Protein AF-A0A0G4H4Q3-F1 (afdb_monomer_lite)

Sequence (306 aa):
MACPLRRYPYRDRTPSDRLLDIVQLRSDLLDKRESDLKSRYELIDENTSLRRYNKILEDEVDELEAENSRLANRFRTALALEDQATSSARKLNDEVDTLRKTVTDLSDSNTGLRHENRRLRYAVDCVGKPLCWSGIGPVGGGVYVETIQWRVTGMTRKLRSIPMYSAITSPILSSARLGLFKVEFDFYPNGAAGAPPRACTVVFRCDKGVTLKFQLFVGSKRTIPIEYTFTGYGGYRHDFKKVRDEVELDDTLLVGVDILECCTWASPICPPAACALPPTTCALAPPYCTYRPRSCALGRKYLTDL

pLDDT: mean 80.57, std 22.28, range [29.31, 98.44]

Organism: Vitrella brassicaformis (strain CCMP3155) (NCBI:txid1169540)

Radius of gyration: 56.24 Å; chains: 1; bounding box: 122×48×166 Å

Foldseek 3Di:
DDDDDPPDDPDPDDPVNVVVVVVVVVVVVVVVVVVVVVVVVVVVVVVVVVVVVVVVVVVVVVVVVVVVVVVVVVVVVVVVVVVVVVVVVVVVVVVVVVVVVVVVVVVVVVVVVVVVVVVVVVVVVVVPDDDDDDDDDDDDDQPFPDKDKDKDAQQVVCLVPPDAQDWDKGDFDADVPLPWRGKMKTKGCQYHPPAPGQKIKIFIATDAQKWFFKWWDKQPDIDDTDIDHHHPPGGDMDIGHDSVVRQDPNRMMMTIMRTNDMDHPPDPPDDPPPPPDDPDDPPDDDDPDPDDLPPDPPNPPPDPDD

Structure (mmCIF, N/CA/C/O backbone):
data_AF-A0A0G4H4Q3-F1
#
_entry.id   AF-A0A0G4H4Q3-F1
#
loop_
_atom_site.group_PDB
_atom_site.id
_atom_site.type_symbol
_atom_site.label_atom_id
_atom_site.label_alt_id
_atom_site.label_comp_id
_atom_site.label_asym_id
_atom_site.label_entity_id
_atom_site.label_seq_id
_atom_site.pdbx_PDB_ins_code
_atom_site.Cartn_x
_atom_site.Cartn_y
_atom_site.Cartn_z
_atom_site.occupancy
_atom_site.B_iso_or_equiv
_atom_site.auth_seq_id
_atom_site.auth_comp_id
_atom_site.auth_asym_id
_atom_site.auth_atom_id
_atom_site.pdbx_PDB_model_num
ATOM 1 N N . MET A 1 1 ? -27.460 34.181 100.448 1.00 45.12 1 MET A N 1
ATOM 2 C CA . MET A 1 1 ? -28.866 34.445 100.080 1.00 45.12 1 MET A CA 1
ATOM 3 C C . MET A 1 1 ? -29.603 33.120 100.078 1.00 45.12 1 MET A C 1
ATOM 5 O O . MET A 1 1 ? -29.243 32.239 99.313 1.00 45.12 1 MET A O 1
ATOM 9 N N . ALA A 1 2 ? -30.530 32.950 101.018 1.00 52.25 2 ALA A N 1
ATOM 10 C CA . ALA A 1 2 ? -31.321 31.739 101.188 1.00 52.25 2 ALA A CA 1
ATOM 11 C C . ALA A 1 2 ? -32.578 31.794 100.302 1.00 52.25 2 ALA A C 1
ATOM 13 O O . ALA A 1 2 ? -33.240 32.828 100.240 1.00 52.25 2 ALA A O 1
ATOM 14 N N . CYS A 1 3 ? -32.910 30.678 99.653 1.00 44.75 3 CYS A N 1
ATOM 15 C CA . CYS A 1 3 ? -34.219 30.404 99.057 1.00 44.75 3 CYS A CA 1
ATOM 16 C C . CYS A 1 3 ? -34.555 28.912 99.230 1.00 44.75 3 CYS A C 1
ATOM 18 O O . CYS A 1 3 ? -33.647 28.096 99.386 1.00 44.75 3 CYS A O 1
ATOM 20 N N . PRO A 1 4 ? -35.846 28.563 99.344 1.00 53.69 4 PRO A N 1
ATOM 21 C CA . PRO A 1 4 ? -36.315 27.811 100.500 1.00 53.69 4 PRO A CA 1
ATOM 22 C C . PRO A 1 4 ? -36.527 26.325 100.205 1.00 53.69 4 PRO A C 1
ATOM 24 O O . PRO A 1 4 ? -37.141 25.942 99.211 1.00 53.69 4 PRO A O 1
ATOM 27 N N . LEU A 1 5 ? -36.106 25.481 101.147 1.00 48.81 5 LEU A N 1
ATOM 28 C CA . LEU A 1 5 ? -36.544 24.092 101.224 1.00 48.81 5 LEU A CA 1
ATOM 29 C C . LEU A 1 5 ? -38.041 24.072 101.566 1.00 48.81 5 LEU A C 1
ATOM 31 O O . LEU A 1 5 ? -38.428 24.245 102.724 1.00 48.81 5 LEU A O 1
ATOM 35 N N . ARG A 1 6 ? -38.894 23.861 100.556 1.00 48.06 6 ARG A N 1
ATOM 36 C CA . ARG A 1 6 ? -40.300 23.484 100.755 1.00 48.06 6 ARG A CA 1
ATOM 37 C C . ARG A 1 6 ? -40.328 22.159 101.524 1.00 48.06 6 ARG A C 1
ATOM 39 O O . ARG A 1 6 ? -40.132 21.092 100.949 1.00 48.06 6 ARG A O 1
ATOM 46 N N . ARG A 1 7 ? -40.568 22.228 102.836 1.00 51.44 7 ARG A N 1
ATOM 47 C CA . ARG A 1 7 ? -40.968 21.071 103.643 1.00 51.44 7 ARG A CA 1
ATOM 48 C C . ARG A 1 7 ? -42.360 20.646 103.182 1.00 51.44 7 ARG A C 1
ATOM 50 O O . ARG A 1 7 ? -43.339 21.327 103.474 1.00 51.44 7 ARG A O 1
ATOM 57 N N . TYR A 1 8 ? -42.440 19.542 102.445 1.00 43.50 8 TYR A N 1
ATOM 58 C CA . TYR A 1 8 ? -43.708 18.849 102.243 1.00 43.50 8 TYR A CA 1
ATOM 59 C C . TYR A 1 8 ? -44.153 18.235 103.581 1.00 43.50 8 TYR A C 1
ATOM 61 O O . TYR A 1 8 ? -43.322 17.646 104.276 1.00 43.50 8 TYR A O 1
ATOM 69 N N . PRO A 1 9 ? -45.431 18.375 103.974 1.00 49.38 9 PRO A N 1
ATOM 70 C CA . PRO A 1 9 ? -45.935 17.758 105.189 1.00 49.38 9 PRO A CA 1
ATOM 71 C C . PRO A 1 9 ? -45.959 16.242 104.989 1.00 49.38 9 PRO A C 1
ATOM 73 O O . PRO A 1 9 ? -46.564 15.737 104.042 1.00 49.38 9 PRO A O 1
ATOM 76 N N . TYR A 1 10 ? -45.297 15.513 105.885 1.00 49.03 10 TYR A N 1
ATOM 77 C CA . TYR A 1 10 ? -45.394 14.061 105.965 1.00 49.03 10 TYR A CA 1
ATOM 78 C C . TYR A 1 10 ? -46.789 13.725 106.516 1.00 49.03 10 TYR A C 1
ATOM 80 O O . TYR A 1 10 ? -46.988 13.605 107.720 1.00 49.03 10 TYR A O 1
ATOM 88 N N . ARG A 1 11 ? -47.797 13.697 105.634 1.00 56.56 11 ARG A N 1
ATOM 89 C CA . ARG A 1 11 ? -49.101 13.092 105.934 1.00 56.56 11 ARG A CA 1
ATOM 90 C C . ARG A 1 11 ? -48.854 11.602 106.140 1.00 56.56 11 ARG A C 1
ATOM 92 O O . ARG A 1 11 ? -48.289 10.966 105.247 1.00 56.56 11 ARG A O 1
ATOM 99 N N . ASP A 1 12 ? -49.288 11.060 107.274 1.00 56.28 12 ASP A N 1
ATOM 100 C CA . ASP A 1 12 ? -49.343 9.616 107.495 1.00 56.28 12 ASP A CA 1
ATOM 101 C C . ASP A 1 12 ? -50.248 8.995 106.432 1.00 56.28 12 ASP A C 1
ATOM 103 O O . ASP A 1 12 ? -51.475 9.028 106.509 1.00 56.28 12 ASP A O 1
ATOM 107 N N . ARG A 1 13 ? -49.610 8.503 105.368 1.00 60.34 13 ARG A N 1
ATOM 108 C CA . ARG A 1 13 ? -50.281 7.777 104.297 1.00 60.34 13 ARG A CA 1
ATOM 109 C C . ARG A 1 13 ? -50.875 6.518 104.886 1.00 60.34 13 ARG A C 1
ATOM 111 O O . ARG A 1 13 ? -50.163 5.743 105.533 1.00 60.34 13 ARG A O 1
ATOM 118 N N . THR A 1 14 ? -52.153 6.301 104.608 1.00 76.12 14 THR A N 1
ATOM 119 C CA . THR A 1 14 ? -52.802 5.054 104.984 1.00 76.12 14 THR A CA 1
ATOM 120 C C . THR A 1 14 ? -52.130 3.896 104.233 1.00 76.12 14 THR A C 1
ATOM 122 O O . THR A 1 14 ? -51.572 4.097 103.147 1.00 76.12 14 THR A O 1
ATOM 125 N N . PRO A 1 15 ? -52.156 2.664 104.767 1.00 76.56 15 PRO A N 1
ATOM 126 C CA . PRO A 1 15 ? -51.656 1.490 104.049 1.00 76.56 15 PRO A CA 1
ATOM 127 C C . PRO A 1 15 ? -52.245 1.354 102.633 1.00 76.56 15 PRO A C 1
ATOM 129 O O . PRO A 1 15 ? -51.559 0.888 101.727 1.00 76.56 15 PRO A O 1
ATOM 132 N N . SER A 1 16 ? -53.479 1.831 102.431 1.00 80.12 16 SER A N 1
ATOM 133 C CA . SER A 1 16 ? -54.171 1.840 101.140 1.00 80.12 16 SER A CA 1
ATOM 134 C C . SER A 1 16 ? -53.532 2.785 100.115 1.00 80.12 16 SER A C 1
ATOM 136 O O . SER A 1 16 ? -53.371 2.401 98.960 1.00 80.12 16 SER A O 1
ATOM 138 N N . ASP A 1 17 ? -53.103 3.985 100.521 1.00 79.56 17 ASP A N 1
ATOM 139 C CA . ASP A 1 17 ? -52.454 4.948 99.612 1.00 79.56 17 ASP A CA 1
ATOM 140 C C . ASP A 1 17 ? -51.087 4.438 99.136 1.00 79.56 17 ASP A C 1
ATOM 142 O O . ASP A 1 17 ? -50.708 4.607 97.980 1.00 79.56 17 ASP A O 1
ATOM 146 N N . ARG A 1 18 ? -50.347 3.752 100.019 1.00 82.31 18 ARG A N 1
ATOM 147 C CA . ARG A 1 18 ? -49.067 3.120 99.657 1.00 82.31 18 ARG A CA 1
ATOM 148 C C . ARG A 1 18 ? -49.261 1.967 98.673 1.00 82.31 18 ARG A C 1
ATOM 150 O O . ARG A 1 18 ? -48.424 1.779 97.798 1.00 82.31 18 ARG A O 1
ATOM 157 N N . LEU A 1 19 ? -50.348 1.206 98.808 1.00 86.06 19 LEU A N 1
ATOM 158 C CA . LEU A 1 19 ? -50.693 0.144 97.863 1.00 86.06 19 LEU A CA 1
ATOM 159 C C . LEU A 1 19 ? -51.048 0.709 96.483 1.00 86.06 19 LEU A C 1
ATOM 161 O O . LEU A 1 19 ? -50.600 0.150 95.485 1.00 86.06 19 LEU A O 1
ATOM 165 N N . LEU A 1 20 ? -51.785 1.823 96.419 1.00 86.88 20 LEU A N 1
ATOM 166 C CA . LEU A 1 20 ? -52.117 2.481 95.152 1.00 86.88 20 LEU A CA 1
ATOM 167 C C . LEU A 1 20 ? -50.864 2.967 94.412 1.00 86.88 20 LEU A C 1
ATOM 169 O O . LEU A 1 20 ? -50.713 2.682 93.228 1.00 86.88 20 LEU A O 1
ATOM 173 N N . ASP A 1 21 ? -49.929 3.608 95.118 1.00 89.06 21 ASP A N 1
ATOM 174 C CA . ASP A 1 21 ? -48.656 4.050 94.532 1.00 89.06 21 ASP A CA 1
ATOM 175 C C . ASP A 1 21 ? -47.820 2.875 94.006 1.00 89.06 21 ASP A C 1
ATOM 177 O O . ASP A 1 21 ? -47.207 2.973 92.944 1.00 89.06 21 ASP A O 1
ATOM 181 N N . ILE A 1 22 ? -47.803 1.745 94.723 1.00 90.81 22 ILE A N 1
ATOM 182 C CA . ILE A 1 22 ? -47.106 0.528 94.281 1.00 90.81 22 ILE A CA 1
ATOM 183 C C . ILE A 1 22 ? -47.754 -0.041 93.011 1.00 90.81 22 ILE A C 1
ATOM 185 O O . ILE A 1 22 ? -47.042 -0.476 92.105 1.00 90.81 22 ILE A O 1
ATOM 189 N N . VAL A 1 23 ? -49.088 -0.040 92.926 1.00 92.44 23 VAL A N 1
ATOM 190 C CA . VAL A 1 23 ? -49.815 -0.489 91.729 1.00 92.44 23 VAL A CA 1
ATOM 191 C C . VAL A 1 23 ? -49.542 0.443 90.547 1.00 92.44 23 VAL A C 1
ATOM 193 O O . VAL A 1 23 ? -49.252 -0.050 89.459 1.00 92.44 23 VAL A O 1
ATOM 196 N N . GLN A 1 24 ? -49.551 1.760 90.768 1.00 92.81 24 GLN A N 1
ATOM 197 C CA . GLN A 1 24 ? -49.264 2.758 89.738 1.00 92.81 24 GLN A CA 1
ATOM 198 C C . GLN A 1 24 ? -47.828 2.622 89.211 1.00 92.81 24 GLN A C 1
ATOM 200 O O . GLN A 1 24 ? -47.627 2.462 88.013 1.00 92.81 24 GLN A O 1
ATOM 205 N N . LEU A 1 25 ? -46.836 2.556 90.108 1.00 94.38 25 LEU A N 1
ATOM 206 C CA . LEU A 1 25 ? -45.432 2.316 89.751 1.00 94.38 25 LEU A CA 1
ATOM 207 C C . LEU A 1 25 ? -45.254 1.015 88.966 1.00 94.38 25 LEU A C 1
ATOM 209 O O . LEU A 1 25 ? -44.461 0.957 88.029 1.00 94.38 25 LEU A O 1
ATOM 213 N N . ARG A 1 26 ? -45.977 -0.046 89.343 1.00 95.56 26 ARG A N 1
ATOM 214 C CA . ARG A 1 26 ? -45.940 -1.313 88.612 1.00 95.56 26 ARG A CA 1
ATOM 215 C C . ARG A 1 26 ? -46.533 -1.170 87.210 1.00 95.56 26 ARG A C 1
ATOM 217 O O . ARG A 1 26 ? -45.967 -1.758 86.296 1.00 95.56 26 ARG A O 1
ATOM 224 N N . SER A 1 27 ? -47.622 -0.418 87.044 1.00 95.44 27 SER A N 1
ATOM 225 C CA . SER A 1 27 ? -48.206 -0.120 85.728 1.00 95.44 27 SER A CA 1
ATOM 226 C C . SER A 1 27 ? -47.214 0.641 84.852 1.00 95.44 27 SER A C 1
ATOM 228 O O . SER A 1 27 ? -46.871 0.165 83.778 1.00 95.44 27 SER A O 1
ATOM 230 N N . ASP A 1 28 ? -46.646 1.736 85.362 1.00 95.12 28 ASP A N 1
ATOM 231 C CA . ASP A 1 28 ? -45.691 2.567 84.619 1.00 95.12 28 ASP A CA 1
ATOM 232 C C . ASP A 1 28 ? -44.437 1.770 84.206 1.00 95.12 28 ASP A C 1
ATOM 234 O O . ASP A 1 28 ? -43.892 1.939 83.113 1.00 95.12 28 ASP A O 1
ATOM 238 N N . LEU A 1 29 ? -43.968 0.861 85.072 1.00 96.00 29 LEU A N 1
ATOM 239 C CA . LEU A 1 29 ? -42.860 -0.046 84.760 1.00 96.00 29 LEU A CA 1
ATOM 240 C C . LEU A 1 29 ? -43.221 -1.078 83.685 1.00 96.00 29 LEU A C 1
ATOM 242 O O . LEU A 1 29 ? -42.347 -1.459 82.902 1.00 96.00 29 LEU A O 1
ATOM 246 N N . LEU A 1 30 ? -44.468 -1.555 83.654 1.00 95.44 30 LEU A N 1
ATOM 247 C CA . LEU A 1 30 ? -44.945 -2.469 82.617 1.00 95.44 30 LEU A CA 1
ATOM 248 C C . LEU A 1 30 ? -45.072 -1.749 81.273 1.00 95.44 30 LEU A C 1
ATOM 250 O O . LEU A 1 30 ? -44.531 -2.257 80.294 1.00 95.44 30 LEU A O 1
ATOM 254 N N . ASP A 1 31 ? -45.654 -0.551 81.247 1.00 95.50 31 ASP A N 1
ATOM 255 C CA . ASP A 1 31 ? -45.804 0.258 80.030 1.00 95.50 31 ASP A CA 1
ATOM 256 C C . ASP A 1 31 ? -44.439 0.626 79.437 1.00 95.50 31 ASP A C 1
ATOM 258 O O . ASP A 1 31 ? -44.192 0.476 78.237 1.00 95.50 31 ASP A O 1
ATOM 262 N N . LYS A 1 32 ? -43.490 1.034 80.291 1.00 96.12 32 LYS A N 1
ATOM 263 C CA . LYS A 1 32 ? -42.116 1.300 79.857 1.00 96.12 32 LYS A CA 1
ATOM 264 C C . LYS A 1 32 ? -41.457 0.049 79.280 1.00 96.12 32 LYS A C 1
ATOM 266 O O . LYS A 1 32 ? -40.814 0.120 78.237 1.00 96.12 32 LYS A O 1
ATOM 271 N N . ARG A 1 33 ? -41.634 -1.106 79.928 1.00 96.75 33 ARG A N 1
ATOM 272 C CA . ARG A 1 33 ? -41.091 -2.377 79.437 1.00 96.75 33 ARG A CA 1
ATOM 273 C C . ARG A 1 33 ? -41.716 -2.787 78.105 1.00 96.75 33 ARG A C 1
ATOM 275 O O . ARG A 1 33 ? -41.006 -3.328 77.264 1.00 96.75 33 ARG A O 1
ATOM 282 N N . GLU A 1 34 ? -43.008 -2.550 77.910 1.00 97.19 34 GLU A N 1
ATOM 283 C CA . GLU A 1 34 ? -43.694 -2.813 76.644 1.00 97.19 34 GLU A CA 1
ATOM 284 C C . GLU A 1 34 ? -43.160 -1.911 75.525 1.00 97.19 34 GLU A C 1
ATOM 286 O O . GLU A 1 34 ? -42.806 -2.409 74.455 1.00 97.19 34 GLU A O 1
ATOM 291 N N . SER A 1 35 ? -42.993 -0.614 75.794 1.00 96.69 35 SER A N 1
ATOM 292 C CA . SER A 1 35 ? -42.369 0.329 74.858 1.00 96.69 35 SER A CA 1
ATOM 293 C C . SER A 1 35 ? -40.936 -0.082 74.498 1.00 96.69 35 SER A C 1
ATOM 295 O O . SER A 1 35 ? -40.573 -0.110 73.320 1.00 96.69 35 SER A O 1
ATOM 297 N N . ASP A 1 36 ? -40.124 -0.449 75.494 1.00 96.75 36 ASP A N 1
ATOM 298 C CA . ASP A 1 36 ? -38.749 -0.913 75.286 1.00 96.75 36 ASP A CA 1
ATOM 299 C C . ASP A 1 36 ? -38.714 -2.212 74.460 1.00 96.75 36 ASP A C 1
ATOM 301 O O . ASP A 1 36 ? -37.852 -2.385 73.597 1.00 96.75 36 ASP A O 1
ATOM 305 N N . LEU A 1 37 ? -39.656 -3.134 74.695 1.00 96.88 37 LEU A N 1
ATOM 306 C CA . LEU A 1 37 ? -39.791 -4.361 73.907 1.00 96.88 37 LEU A CA 1
ATOM 307 C C . LEU A 1 37 ? -40.172 -4.059 72.458 1.00 96.88 37 LEU A C 1
ATOM 309 O O . LEU A 1 37 ? -39.574 -4.638 71.554 1.00 96.88 37 LEU A O 1
ATOM 313 N N . LYS A 1 38 ? -41.114 -3.141 72.227 1.00 97.06 38 LYS A N 1
ATOM 314 C CA . LYS A 1 38 ? -41.525 -2.741 70.878 1.00 97.06 38 LYS A CA 1
ATOM 315 C C . LYS A 1 38 ? -40.360 -2.138 70.089 1.00 97.06 38 LYS A C 1
ATOM 317 O O . LYS A 1 38 ? -40.078 -2.600 68.988 1.00 97.06 38 LYS A O 1
ATOM 322 N N . SER A 1 39 ? -39.622 -1.207 70.695 1.00 97.31 39 SER A N 1
ATOM 323 C CA . SER A 1 39 ? -38.425 -0.617 70.081 1.00 97.31 39 SER A CA 1
ATOM 324 C C . SER A 1 39 ? -37.352 -1.672 69.774 1.00 97.31 39 SER A C 1
ATOM 326 O O . SER A 1 39 ? -36.729 -1.644 68.714 1.00 97.31 39 SER A O 1
ATOM 328 N N . ARG A 1 40 ? -37.166 -2.669 70.653 1.00 97.06 40 ARG A N 1
ATOM 329 C CA . ARG A 1 40 ? -36.255 -3.793 70.381 1.00 97.06 40 ARG A CA 1
ATOM 330 C C . ARG A 1 40 ? -36.705 -4.654 69.204 1.00 97.06 40 ARG A C 1
ATOM 332 O O . ARG A 1 40 ? -35.848 -5.086 68.440 1.00 97.06 40 ARG A O 1
ATOM 339 N N . TYR A 1 41 ? -38.001 -4.923 69.055 1.00 96.81 41 TYR A N 1
ATOM 340 C CA . TYR A 1 41 ? -38.509 -5.684 67.911 1.00 96.81 41 TYR A CA 1
ATOM 341 C C . TYR A 1 41 ? -38.309 -4.937 66.589 1.00 96.81 41 TYR A C 1
ATOM 343 O O . TYR A 1 41 ? -37.875 -5.555 65.622 1.00 96.81 41 TYR A O 1
ATOM 351 N N . GLU A 1 42 ? -38.546 -3.623 66.565 1.00 97.38 42 GLU A N 1
ATOM 352 C CA . GLU A 1 42 ? -38.286 -2.775 65.392 1.00 97.38 42 GLU A CA 1
ATOM 353 C C . GLU A 1 42 ? -36.802 -2.813 64.993 1.00 97.38 42 GLU A C 1
ATOM 355 O O . GLU A 1 42 ? -36.477 -3.062 63.833 1.00 97.38 42 GLU A O 1
ATOM 360 N N . LEU A 1 43 ? -35.890 -2.689 65.966 1.00 97.00 43 LEU A N 1
ATOM 361 C CA . LEU A 1 43 ? -34.449 -2.807 65.719 1.00 97.00 43 LEU A CA 1
ATOM 362 C C . LEU A 1 43 ? -34.040 -4.191 65.199 1.00 97.00 43 LEU A C 1
ATOM 364 O O . LEU A 1 43 ? -33.113 -4.289 64.397 1.00 97.00 43 LEU A O 1
ATOM 368 N N . ILE A 1 44 ? -34.686 -5.268 65.659 1.00 97.19 44 ILE A N 1
ATOM 369 C CA . ILE A 1 44 ? -34.430 -6.626 65.157 1.00 97.19 44 ILE A CA 1
ATOM 370 C C . ILE A 1 44 ? -34.868 -6.736 63.696 1.00 97.19 44 ILE A C 1
ATOM 372 O O . ILE A 1 44 ? -34.111 -7.269 62.884 1.00 97.19 44 ILE A O 1
ATOM 376 N N . ASP A 1 45 ? -36.049 -6.224 63.355 1.00 96.94 45 ASP A N 1
ATOM 377 C CA . ASP A 1 45 ? -36.569 -6.257 61.987 1.00 96.94 45 ASP A CA 1
ATOM 378 C C . ASP A 1 45 ? -35.665 -5.468 61.026 1.00 96.94 45 ASP A C 1
ATOM 380 O O . ASP A 1 45 ? -35.236 -5.992 59.991 1.00 96.94 45 ASP A O 1
ATOM 384 N N . GLU A 1 46 ? -35.236 -4.269 61.430 1.00 97.31 46 GLU A N 1
ATOM 385 C CA . GLU A 1 46 ? -34.263 -3.469 60.683 1.00 97.31 46 GLU A CA 1
ATOM 386 C C . GLU A 1 46 ? -32.928 -4.211 60.510 1.00 97.31 46 GLU A C 1
ATOM 388 O O . GLU A 1 46 ? -32.411 -4.310 59.396 1.00 97.31 46 GLU A O 1
ATOM 393 N N . ASN A 1 47 ? -32.395 -4.827 61.573 1.00 97.06 47 ASN A N 1
ATOM 394 C CA . ASN A 1 47 ? -31.163 -5.617 61.485 1.00 97.06 47 ASN A CA 1
ATOM 395 C C . ASN A 1 47 ? -31.303 -6.793 60.511 1.00 97.06 47 ASN A C 1
ATOM 397 O O . ASN A 1 47 ? -30.365 -7.117 59.783 1.00 97.06 47 ASN A O 1
ATOM 401 N N . THR A 1 48 ? -32.462 -7.455 60.486 1.00 97.12 48 THR A N 1
ATOM 402 C CA . THR A 1 48 ? -32.696 -8.561 59.550 1.00 97.12 48 THR A CA 1
ATOM 403 C C . THR A 1 48 ? -32.765 -8.072 58.106 1.00 97.12 48 THR A C 1
ATOM 405 O O . THR A 1 48 ? -32.217 -8.732 57.222 1.00 97.12 48 THR A O 1
ATOM 408 N N . SER A 1 49 ? -33.357 -6.899 57.871 1.00 97.38 49 SER A N 1
ATOM 409 C CA . SER A 1 49 ? -33.406 -6.257 56.556 1.00 97.38 49 SER A CA 1
ATOM 410 C C . SER A 1 49 ? -32.012 -5.842 56.081 1.00 97.38 49 SER A C 1
ATOM 412 O O . SER A 1 49 ? -31.616 -6.185 54.967 1.00 97.38 49 SER A O 1
ATOM 414 N N . LEU A 1 50 ? -31.218 -5.213 56.953 1.00 97.81 50 LEU A N 1
ATOM 415 C CA . LEU A 1 50 ? -29.832 -4.837 56.662 1.00 97.81 50 LEU A CA 1
ATOM 416 C C . LEU A 1 50 ? -28.952 -6.053 56.364 1.00 97.81 50 LEU A C 1
ATOM 418 O O . LEU A 1 50 ? -28.155 -6.019 55.434 1.00 97.81 50 LEU A O 1
ATOM 422 N N . ARG A 1 51 ? -29.125 -7.166 57.086 1.00 97.81 51 ARG A N 1
ATOM 423 C CA . ARG A 1 51 ? -28.394 -8.412 56.797 1.00 97.81 51 ARG A CA 1
ATOM 424 C C . ARG A 1 51 ? -28.727 -8.984 55.423 1.00 97.81 51 ARG A C 1
ATOM 426 O O . ARG A 1 51 ? -27.832 -9.485 54.752 1.00 97.81 51 ARG A O 1
ATOM 433 N N . ARG A 1 52 ? -29.993 -8.918 54.997 1.00 98.00 52 ARG A N 1
ATOM 434 C CA . ARG A 1 52 ? -30.385 -9.339 53.641 1.00 98.00 52 ARG A CA 1
ATOM 435 C C . ARG A 1 52 ? -29.741 -8.447 52.588 1.00 98.00 52 ARG A C 1
ATOM 437 O O . ARG A 1 52 ? -29.241 -8.964 51.600 1.00 98.00 52 ARG A O 1
ATOM 444 N N . TYR A 1 53 ? -29.732 -7.137 52.820 1.00 97.81 53 TYR A N 1
ATOM 445 C CA . TYR A 1 53 ? -29.116 -6.186 51.903 1.00 97.81 53 TYR A CA 1
ATOM 446 C C . TYR A 1 53 ? -27.596 -6.373 51.805 1.00 97.81 53 TYR A C 1
ATOM 448 O O . TYR A 1 53 ? -27.070 -6.463 50.703 1.00 97.81 53 TYR A O 1
ATOM 456 N N . ASN A 1 54 ? -26.905 -6.535 52.938 1.00 97.88 54 ASN A N 1
ATOM 457 C CA . ASN A 1 54 ? -25.471 -6.831 52.952 1.00 97.88 54 ASN A CA 1
ATOM 458 C C . ASN A 1 54 ? -25.152 -8.118 52.194 1.00 97.88 54 ASN A C 1
ATOM 460 O O . ASN A 1 54 ? -24.198 -8.136 51.432 1.00 97.88 54 ASN A O 1
ATOM 464 N N . LYS A 1 55 ? -25.983 -9.157 52.335 1.00 98.19 55 LYS A N 1
ATOM 465 C CA . LYS A 1 55 ? -25.807 -10.392 51.571 1.00 98.19 55 LYS A CA 1
ATOM 466 C C . LYS A 1 55 ? -25.916 -10.166 50.057 1.00 98.19 55 LYS A C 1
ATOM 468 O O . LYS A 1 55 ? -25.119 -10.709 49.311 1.00 98.19 55 LYS A O 1
ATOM 473 N N . ILE A 1 56 ? -26.881 -9.359 49.608 1.00 98.31 56 ILE A N 1
ATOM 474 C CA . ILE A 1 56 ? -27.020 -9.017 48.181 1.00 98.31 56 ILE A CA 1
ATOM 475 C C . ILE A 1 56 ? -25.775 -8.273 47.684 1.00 98.31 56 ILE A C 1
ATOM 477 O O . ILE A 1 56 ? -25.283 -8.571 46.603 1.00 98.31 56 ILE A O 1
ATOM 481 N N . LEU A 1 57 ? -25.255 -7.332 48.477 1.00 98.12 57 LEU A N 1
ATOM 482 C CA . LEU A 1 57 ? -24.033 -6.609 48.126 1.00 98.12 57 LEU A CA 1
ATOM 483 C C . LEU A 1 57 ? -22.802 -7.521 48.084 1.00 98.12 57 LEU A C 1
ATOM 485 O O . LEU A 1 57 ? -21.957 -7.340 47.217 1.00 98.12 57 LEU A O 1
ATOM 489 N N . GLU A 1 58 ? -22.689 -8.481 49.003 1.00 98.31 58 GLU A N 1
ATOM 490 C CA . GLU A 1 58 ? -21.625 -9.493 48.982 1.00 98.31 58 GLU A CA 1
ATOM 491 C C . GLU A 1 58 ? -21.699 -10.334 47.698 1.00 98.31 58 GLU A C 1
ATOM 493 O O . GLU A 1 58 ? -20.695 -10.453 46.999 1.00 98.31 58 GLU A O 1
ATOM 498 N N . ASP A 1 59 ? -22.892 -10.819 47.332 1.00 98.06 59 ASP A N 1
ATOM 499 C CA . ASP A 1 59 ? -23.107 -11.576 46.091 1.00 98.06 59 ASP A CA 1
ATOM 500 C C . ASP A 1 59 ? -22.746 -10.734 44.837 1.00 98.06 59 ASP A C 1
ATOM 502 O O . ASP A 1 59 ? -22.162 -11.250 43.882 1.00 98.06 59 ASP A O 1
ATOM 506 N N . GLU A 1 60 ? -23.048 -9.428 44.834 1.00 98.44 60 GLU A N 1
ATOM 507 C CA . GLU A 1 60 ? -22.717 -8.508 43.731 1.00 98.44 60 GLU A CA 1
ATOM 508 C C . GLU A 1 60 ? -21.208 -8.216 43.638 1.00 98.44 60 GLU A C 1
ATOM 510 O O . GLU A 1 60 ? -20.651 -8.139 42.540 1.00 98.44 60 GLU A O 1
ATOM 515 N N . VAL A 1 61 ? -20.516 -8.102 44.776 1.00 98.44 61 VAL A N 1
ATOM 516 C CA . VAL A 1 61 ? -19.050 -7.973 44.808 1.00 98.44 61 VAL A CA 1
ATOM 517 C C . VAL A 1 61 ? -18.390 -9.229 44.242 1.00 98.44 61 VAL A C 1
ATOM 519 O O . VAL A 1 61 ? -17.517 -9.108 43.381 1.00 98.44 61 VAL A O 1
ATOM 522 N N . ASP A 1 62 ? -18.842 -10.416 44.647 1.00 98.25 62 ASP A N 1
ATOM 523 C CA . ASP A 1 62 ? -18.328 -11.689 44.131 1.00 98.25 62 ASP A CA 1
ATOM 524 C C . ASP A 1 62 ? -18.525 -11.803 42.606 1.00 98.25 62 ASP A C 1
ATOM 526 O O . ASP A 1 62 ? -17.632 -12.255 41.875 1.00 98.25 62 ASP A O 1
ATOM 530 N N . GLU A 1 63 ? -19.676 -11.355 42.091 1.00 98.25 63 GLU A N 1
ATOM 531 C CA . GLU A 1 63 ? -19.952 -11.329 40.651 1.00 98.25 63 GLU A CA 1
ATOM 532 C C . GLU A 1 63 ? -19.011 -10.372 39.901 1.00 98.25 63 GLU A C 1
ATOM 534 O O . GLU A 1 63 ? -18.423 -10.751 38.879 1.00 98.25 63 GLU A O 1
ATOM 539 N N . LEU A 1 64 ? -18.806 -9.161 40.427 1.00 98.31 64 LEU A N 1
ATOM 540 C CA . LEU A 1 64 ? -17.900 -8.173 39.839 1.00 98.31 64 LEU A CA 1
ATOM 541 C C . LEU A 1 64 ? -16.437 -8.637 39.866 1.00 98.31 64 LEU A C 1
ATOM 543 O O . LEU A 1 64 ? -15.706 -8.438 38.891 1.00 98.31 64 LEU A O 1
ATOM 547 N N . GLU A 1 65 ? -15.990 -9.298 40.933 1.00 98.31 65 GLU A N 1
ATOM 548 C CA . GLU A 1 65 ? -14.646 -9.879 41.011 1.00 98.31 65 GLU A CA 1
ATOM 549 C C . GLU A 1 65 ? -14.450 -11.012 39.991 1.00 98.31 65 GLU A C 1
ATOM 551 O O . GLU A 1 65 ? -13.399 -11.108 39.333 1.00 98.31 65 GLU A O 1
ATOM 556 N N . ALA A 1 66 ? -15.479 -11.840 39.790 1.00 98.31 66 ALA A N 1
ATOM 557 C CA . ALA A 1 66 ? -15.476 -12.878 38.768 1.00 98.31 66 ALA A CA 1
ATOM 558 C C . ALA A 1 66 ? -15.427 -12.282 37.351 1.00 98.31 66 ALA A C 1
ATOM 560 O O . ALA A 1 66 ? -14.678 -12.773 36.496 1.00 98.31 66 ALA A O 1
ATOM 561 N N . GLU A 1 67 ? -16.182 -11.214 37.082 1.00 98.25 67 GLU A N 1
ATOM 562 C CA . GLU A 1 67 ? -16.132 -10.507 35.802 1.00 98.25 67 GLU A CA 1
ATOM 563 C C . GLU A 1 67 ? -14.762 -9.863 35.562 1.00 98.25 67 GLU A C 1
ATOM 565 O O . GLU A 1 67 ? -14.169 -10.053 34.495 1.00 98.25 67 GLU A O 1
ATOM 570 N N . ASN A 1 68 ? -14.206 -9.184 36.563 1.00 97.38 68 ASN A N 1
ATOM 571 C CA . ASN A 1 68 ? -12.892 -8.557 36.468 1.00 97.38 68 ASN A CA 1
ATOM 572 C C . ASN A 1 68 ? -11.793 -9.597 36.178 1.00 97.38 68 ASN A C 1
ATOM 574 O O . ASN A 1 68 ? -10.936 -9.402 35.314 1.00 97.38 68 ASN A O 1
ATOM 578 N N . SER A 1 69 ? -11.883 -10.776 36.798 1.00 98.06 69 SER A N 1
ATOM 579 C CA . SER A 1 69 ? -11.002 -11.910 36.499 1.00 98.06 69 SER A CA 1
ATOM 580 C C . SER A 1 69 ? -11.143 -12.405 35.052 1.00 98.06 69 SER A C 1
ATOM 582 O O . SER A 1 69 ? -10.141 -12.695 34.387 1.00 98.06 69 SER A O 1
ATOM 584 N N . ARG A 1 70 ? -12.371 -12.469 34.515 1.00 98.38 70 ARG A N 1
ATOM 585 C CA . ARG A 1 70 ? -12.615 -12.817 33.101 1.00 98.38 70 ARG A CA 1
ATOM 586 C C . ARG A 1 70 ? -12.034 -11.763 32.159 1.00 98.38 70 ARG A C 1
ATOM 588 O O . ARG A 1 70 ? -11.409 -12.133 31.163 1.00 98.38 70 ARG A O 1
ATOM 595 N N . LEU A 1 71 ? -12.198 -10.478 32.466 1.00 98.19 71 LEU A N 1
ATOM 596 C CA . LEU A 1 71 ? -11.631 -9.380 31.682 1.00 98.19 71 LEU A CA 1
ATOM 597 C C . LEU A 1 71 ? -10.103 -9.409 31.702 1.00 98.19 71 LEU A C 1
ATOM 599 O O . LEU A 1 71 ? -9.487 -9.351 30.640 1.00 98.19 71 LEU A O 1
ATOM 603 N N . ALA A 1 72 ? -9.480 -9.606 32.864 1.00 98.12 72 ALA A N 1
ATOM 604 C CA . ALA A 1 72 ? -8.030 -9.739 32.977 1.00 98.12 72 ALA A CA 1
ATOM 605 C C . ALA A 1 72 ? -7.486 -10.906 32.132 1.00 98.12 72 ALA A C 1
ATOM 607 O O . ALA A 1 72 ? -6.457 -10.770 31.465 1.00 98.12 72 ALA A O 1
ATOM 608 N N . ASN A 1 73 ? -8.192 -12.043 32.104 1.00 97.81 73 ASN A N 1
ATOM 609 C CA . ASN A 1 73 ? -7.841 -13.167 31.234 1.00 97.81 73 ASN A CA 1
ATOM 610 C C . ASN A 1 73 ? -7.966 -12.796 29.748 1.00 97.81 73 ASN A C 1
ATOM 612 O O . ASN A 1 73 ? -7.051 -13.086 28.978 1.00 97.81 73 ASN A O 1
ATOM 616 N N . ARG A 1 74 ? -9.046 -12.108 29.348 1.00 98.38 74 ARG A N 1
ATOM 617 C CA . ARG A 1 74 ? -9.230 -11.629 27.966 1.00 98.38 74 ARG A CA 1
ATOM 618 C C . ARG A 1 74 ? -8.123 -10.665 27.543 1.00 98.38 74 ARG A C 1
ATOM 620 O O . ARG A 1 74 ? -7.568 -10.832 26.459 1.00 98.38 74 ARG A O 1
ATOM 627 N N . PHE A 1 75 ? -7.748 -9.717 28.401 1.00 98.06 75 PHE A N 1
ATOM 628 C CA . PHE A 1 75 ? -6.637 -8.801 28.134 1.00 98.06 75 PHE A CA 1
ATOM 629 C C . PHE A 1 75 ? -5.318 -9.548 27.938 1.00 98.06 75 PHE A C 1
ATOM 631 O O . PHE A 1 75 ? -4.614 -9.291 26.965 1.00 98.06 75 PHE A O 1
ATOM 638 N N . ARG A 1 76 ? -5.010 -10.534 28.789 1.00 98.25 76 ARG A N 1
ATOM 639 C CA . ARG A 1 76 ? -3.808 -11.367 28.615 1.00 98.25 76 ARG A CA 1
ATOM 640 C C . ARG A 1 76 ? -3.816 -12.134 27.291 1.00 98.25 76 ARG A C 1
ATOM 642 O O . ARG A 1 76 ? -2.792 -12.176 26.617 1.00 98.25 76 ARG A O 1
ATOM 649 N N . THR A 1 77 ? -4.958 -12.692 26.883 1.00 98.00 77 THR A N 1
ATOM 650 C CA . THR A 1 77 ? -5.063 -13.366 25.577 1.00 98.00 77 THR A CA 1
ATOM 651 C C . THR A 1 77 ? -4.936 -12.401 24.399 1.00 98.00 77 THR A C 1
ATOM 653 O O . THR A 1 77 ? -4.304 -12.748 23.406 1.00 98.00 77 THR A O 1
ATOM 656 N N . ALA A 1 78 ? -5.485 -11.189 24.508 1.00 97.50 78 ALA A N 1
ATOM 657 C CA . ALA A 1 78 ? -5.385 -10.175 23.464 1.00 97.50 78 ALA A CA 1
ATOM 658 C C . ALA A 1 78 ? -3.931 -9.724 23.260 1.00 97.50 78 ALA A C 1
ATOM 660 O O . ALA A 1 78 ? -3.467 -9.688 22.125 1.00 97.50 78 ALA A O 1
ATOM 661 N N . LEU A 1 79 ? -3.195 -9.485 24.351 1.00 98.12 79 LEU A N 1
ATOM 662 C CA . LEU A 1 79 ? -1.771 -9.141 24.294 1.00 98.12 79 LEU A CA 1
ATOM 663 C C . LEU A 1 79 ? -0.935 -10.259 23.653 1.00 98.12 79 LEU A C 1
ATOM 665 O O . LEU A 1 79 ? -0.112 -9.989 22.786 1.00 98.12 79 LEU A O 1
ATOM 669 N N . ALA A 1 80 ? -1.192 -11.524 24.003 1.00 97.75 80 ALA A N 1
ATOM 670 C CA . ALA A 1 80 ? -0.490 -12.652 23.387 1.00 97.75 80 ALA A CA 1
ATOM 671 C C . ALA A 1 80 ? -0.746 -12.755 21.869 1.00 97.75 80 ALA A C 1
ATOM 673 O O . ALA A 1 80 ? 0.164 -13.079 21.104 1.00 97.75 80 ALA A O 1
ATOM 674 N N . LEU A 1 81 ? -1.972 -12.462 21.420 1.00 97.94 81 LEU A N 1
ATOM 675 C CA . LEU A 1 81 ? -2.308 -12.419 19.994 1.00 97.94 81 LEU A CA 1
ATOM 676 C C . LEU A 1 81 ? -1.637 -11.240 19.279 1.00 97.94 81 LEU A C 1
ATOM 678 O O . LEU A 1 81 ? -1.195 -11.391 18.140 1.00 97.94 81 LEU A O 1
ATOM 682 N N . GLU A 1 82 ? -1.525 -10.086 19.936 1.00 98.06 82 GLU A N 1
ATOM 683 C CA . GLU A 1 82 ? -0.819 -8.920 19.401 1.00 98.06 82 GLU A CA 1
ATOM 684 C C . GLU A 1 82 ? 0.685 -9.196 19.240 1.00 98.06 82 GLU A C 1
ATOM 686 O O . GLU A 1 82 ? 1.253 -8.954 18.172 1.00 98.06 82 GLU A O 1
ATOM 691 N N . ASP A 1 83 ? 1.323 -9.811 20.237 1.00 97.75 83 ASP A N 1
ATOM 692 C CA . ASP A 1 83 ? 2.725 -10.239 20.156 1.00 97.75 83 ASP A CA 1
ATOM 693 C C . ASP A 1 83 ? 2.950 -11.258 19.026 1.00 97.75 83 ASP A C 1
ATOM 695 O O . ASP A 1 83 ? 3.934 -11.188 18.279 1.00 97.75 83 ASP A O 1
ATOM 699 N N . GLN A 1 84 ? 2.011 -12.187 18.833 1.00 97.62 84 GLN A N 1
ATOM 700 C CA . GLN A 1 84 ? 2.068 -13.139 17.726 1.00 97.62 84 GLN A CA 1
ATOM 701 C C . GLN A 1 84 ? 1.932 -12.441 16.363 1.00 97.62 84 GLN A C 1
ATOM 703 O O . GLN A 1 84 ? 2.697 -12.737 15.439 1.00 97.62 84 GLN A O 1
ATOM 708 N N . ALA A 1 85 ? 0.991 -11.502 16.230 1.00 97.06 85 ALA A N 1
ATOM 709 C CA . ALA A 1 85 ? 0.771 -10.751 14.998 1.00 97.06 85 ALA A CA 1
ATOM 710 C C . ALA A 1 85 ? 1.983 -9.879 14.643 1.00 97.06 85 ALA A C 1
ATOM 712 O O . ALA A 1 85 ? 2.438 -9.889 13.496 1.00 97.06 85 ALA A O 1
ATOM 713 N N . THR A 1 86 ? 2.564 -9.185 15.625 1.00 97.81 86 THR A N 1
ATOM 714 C CA . THR A 1 86 ? 3.767 -8.365 15.420 1.00 97.81 86 THR A CA 1
ATOM 715 C C . THR A 1 86 ? 4.980 -9.220 15.050 1.00 97.81 86 THR A C 1
ATOM 717 O O . THR A 1 86 ? 5.735 -8.851 14.149 1.00 97.81 86 THR A O 1
ATOM 720 N N . SER A 1 87 ? 5.149 -10.394 15.667 1.00 97.44 87 SER A N 1
ATOM 721 C CA . SER A 1 87 ? 6.198 -11.352 15.295 1.00 97.44 87 SER A CA 1
ATOM 722 C C . SER A 1 87 ? 6.029 -11.863 13.860 1.00 97.44 87 SER A C 1
ATOM 724 O O . SER A 1 87 ? 6.990 -11.881 13.090 1.00 97.44 87 SER A O 1
ATOM 726 N N . SER A 1 88 ? 4.802 -12.214 13.460 1.00 97.56 88 SER A N 1
ATOM 727 C CA . SER A 1 88 ? 4.500 -12.646 12.091 1.00 97.56 88 SER A CA 1
ATOM 728 C C . SER A 1 88 ? 4.748 -11.539 11.062 1.00 97.56 88 SER A C 1
ATOM 730 O O . SER A 1 88 ? 5.321 -11.797 10.006 1.00 97.56 88 SER A O 1
ATOM 732 N N . ALA A 1 89 ? 4.361 -10.299 11.371 1.00 97.50 89 ALA A N 1
ATOM 733 C CA . ALA A 1 89 ? 4.593 -9.150 10.500 1.00 97.50 89 ALA A CA 1
ATOM 734 C C . ALA A 1 89 ? 6.090 -8.864 10.302 1.00 97.50 89 ALA A C 1
ATOM 736 O O . ALA A 1 89 ? 6.512 -8.565 9.187 1.00 97.50 89 ALA A O 1
ATOM 737 N N . ARG A 1 90 ? 6.910 -9.010 11.355 1.00 97.62 90 ARG A N 1
ATOM 738 C CA . ARG A 1 90 ? 8.375 -8.902 11.243 1.00 97.62 90 ARG A CA 1
ATOM 739 C C . ARG A 1 90 ? 8.949 -9.967 10.310 1.00 97.62 90 ARG A C 1
ATOM 741 O O . ARG A 1 90 ? 9.665 -9.608 9.387 1.00 97.62 90 ARG A O 1
ATOM 748 N N . LYS A 1 91 ? 8.557 -11.237 10.476 1.00 98.00 91 LYS A N 1
ATOM 749 C CA . LYS A 1 91 ? 9.012 -12.331 9.596 1.00 98.00 91 LYS A CA 1
ATOM 750 C C . LYS A 1 91 ? 8.675 -12.077 8.126 1.00 98.00 91 LYS A C 1
ATOM 752 O O . LYS A 1 91 ? 9.537 -12.228 7.270 1.00 98.00 91 LYS A O 1
ATOM 757 N N . LEU A 1 92 ? 7.444 -11.648 7.839 1.00 97.56 92 LEU A N 1
ATOM 758 C CA . LEU A 1 92 ? 7.030 -11.321 6.471 1.00 97.56 92 LEU A CA 1
ATOM 759 C C . LEU A 1 92 ? 7.824 -10.143 5.893 1.00 97.56 92 LEU A C 1
ATOM 761 O O . LEU A 1 92 ? 8.186 -10.170 4.720 1.00 97.56 92 LEU A O 1
ATOM 765 N N . ASN A 1 93 ? 8.126 -9.122 6.698 1.00 97.19 93 ASN A N 1
ATOM 766 C CA . ASN A 1 93 ? 8.965 -8.010 6.250 1.00 97.19 93 ASN A CA 1
ATOM 767 C C . ASN A 1 93 ? 10.404 -8.457 5.955 1.00 97.19 93 ASN A C 1
ATOM 769 O O . ASN A 1 93 ? 10.949 -8.076 4.921 1.00 97.19 93 ASN A O 1
ATOM 773 N N . ASP A 1 94 ? 10.986 -9.312 6.799 1.00 98.06 94 ASP A N 1
ATOM 774 C CA . ASP A 1 94 ? 12.323 -9.873 6.575 1.00 98.06 94 ASP A CA 1
ATOM 775 C C . ASP A 1 94 ? 12.374 -10.713 5.280 1.00 98.06 94 ASP A C 1
ATOM 777 O O . ASP A 1 94 ? 13.334 -10.631 4.504 1.00 98.06 94 ASP A O 1
ATOM 781 N N . GLU A 1 95 ? 11.320 -11.485 4.994 1.00 98.12 95 GLU A N 1
ATOM 782 C CA . GLU A 1 95 ? 11.168 -12.222 3.732 1.00 98.12 95 GLU A CA 1
ATOM 783 C C . GLU A 1 95 ? 11.056 -11.278 2.527 1.00 98.12 95 GLU A C 1
ATOM 785 O O . GLU A 1 95 ? 11.744 -11.472 1.523 1.00 98.12 95 GLU A O 1
ATOM 790 N N . VAL A 1 96 ? 10.238 -10.226 2.626 1.00 98.25 96 VAL A N 1
ATOM 791 C CA . VAL A 1 96 ? 10.086 -9.212 1.570 1.00 98.25 96 VAL A CA 1
ATOM 792 C C . VAL A 1 96 ? 11.413 -8.514 1.279 1.00 98.25 96 VAL A C 1
ATOM 794 O O . VAL A 1 96 ? 11.759 -8.326 0.111 1.00 98.25 96 VAL A O 1
ATOM 797 N N . ASP A 1 97 ? 12.183 -8.162 2.304 1.00 97.75 97 ASP A N 1
ATOM 798 C CA . ASP A 1 97 ? 13.486 -7.521 2.129 1.00 97.75 97 ASP A CA 1
ATOM 799 C C . ASP A 1 97 ? 14.522 -8.475 1.530 1.00 97.75 97 ASP A C 1
ATOM 801 O O . ASP A 1 97 ? 15.324 -8.072 0.682 1.00 97.75 97 ASP A O 1
ATOM 805 N N . THR A 1 98 ? 14.470 -9.755 1.896 1.00 98.00 98 THR A N 1
ATOM 806 C CA . THR A 1 98 ? 15.292 -10.793 1.265 1.00 98.00 98 THR A CA 1
ATOM 807 C C . THR A 1 98 ? 14.941 -10.933 -0.216 1.00 98.00 98 THR A C 1
ATOM 809 O O . THR A 1 98 ? 15.829 -10.882 -1.067 1.00 98.00 98 THR A O 1
ATOM 812 N N . LEU A 1 99 ? 13.653 -11.021 -0.555 1.00 98.06 99 LEU A N 1
ATOM 813 C CA . LEU A 1 99 ? 13.198 -11.098 -1.942 1.00 98.06 99 LEU A CA 1
ATOM 814 C C . LEU A 1 99 ? 13.602 -9.855 -2.739 1.00 98.06 99 LEU A C 1
ATOM 816 O O . LEU A 1 99 ? 14.105 -9.986 -3.853 1.00 98.06 99 LEU A O 1
ATOM 820 N N . ARG A 1 100 ? 13.474 -8.654 -2.167 1.00 98.12 100 ARG A N 1
ATOM 821 C CA . ARG A 1 100 ? 13.928 -7.409 -2.806 1.00 98.12 100 ARG A CA 1
ATOM 822 C C . ARG A 1 100 ? 15.411 -7.456 -3.160 1.00 98.12 100 ARG A C 1
ATOM 824 O O . ARG A 1 100 ? 15.744 -7.128 -4.295 1.00 98.12 100 ARG A O 1
ATOM 831 N N . LYS A 1 101 ? 16.268 -7.922 -2.244 1.00 97.94 101 LYS A N 1
ATOM 832 C CA . LYS A 1 101 ? 17.706 -8.110 -2.512 1.00 97.94 101 LYS A CA 1
ATOM 833 C C . LYS A 1 101 ? 17.944 -9.102 -3.650 1.00 97.94 101 LYS A C 1
ATOM 835 O O . LYS A 1 101 ? 18.694 -8.813 -4.574 1.00 97.94 101 LYS A O 1
ATOM 840 N N . THR A 1 102 ? 17.244 -10.238 -3.656 1.00 97.81 102 THR A N 1
ATOM 841 C CA . THR A 1 102 ? 17.393 -11.206 -4.759 1.00 97.81 102 THR A CA 1
ATOM 842 C C . THR A 1 102 ? 16.947 -10.634 -6.105 1.00 97.81 102 THR A C 1
ATOM 844 O O . THR A 1 102 ? 17.581 -10.892 -7.124 1.00 97.81 102 THR A O 1
ATOM 847 N N . VAL A 1 103 ? 15.887 -9.819 -6.130 1.00 98.00 103 VAL A N 1
ATOM 848 C CA . VAL A 1 103 ? 15.413 -9.155 -7.350 1.00 98.00 103 VAL A CA 1
ATOM 849 C C . VAL A 1 103 ? 16.435 -8.137 -7.849 1.00 98.00 103 VAL A C 1
ATOM 851 O O . VAL A 1 103 ? 16.675 -8.082 -9.056 1.00 98.00 103 VAL A O 1
ATOM 854 N N . THR A 1 104 ? 17.062 -7.360 -6.958 1.00 96.69 104 THR A N 1
ATOM 855 C CA . THR A 1 104 ? 18.128 -6.427 -7.353 1.00 96.69 104 THR A CA 1
ATOM 856 C C . THR A 1 104 ? 19.345 -7.170 -7.895 1.00 96.69 104 THR A C 1
ATOM 858 O O . THR A 1 104 ? 19.798 -6.849 -8.989 1.00 96.69 104 THR A O 1
ATOM 861 N N . ASP A 1 105 ? 19.792 -8.235 -7.226 1.00 97.25 105 ASP A N 1
ATOM 862 C CA . ASP A 1 105 ? 20.950 -9.026 -7.661 1.00 97.25 105 ASP A CA 1
ATOM 863 C C . ASP A 1 105 ? 20.703 -9.698 -9.024 1.00 97.25 105 ASP A C 1
ATOM 865 O O . ASP A 1 105 ? 21.553 -9.679 -9.919 1.00 97.25 105 ASP A O 1
ATOM 869 N N . LEU A 1 106 ? 19.506 -10.263 -9.225 1.00 97.00 106 LEU A N 1
ATOM 870 C CA . LEU A 1 106 ? 19.100 -10.852 -10.505 1.00 97.00 106 LEU A CA 1
ATOM 871 C C . LEU A 1 106 ? 18.954 -9.800 -11.606 1.00 97.00 106 LEU A C 1
ATOM 873 O O . LEU A 1 106 ? 19.262 -10.081 -12.767 1.00 97.00 106 LEU A O 1
ATOM 877 N N . SER A 1 107 ? 18.479 -8.601 -11.269 1.00 96.25 107 SER A N 1
ATOM 878 C CA . SER A 1 107 ? 18.413 -7.477 -12.201 1.00 96.25 107 SER A CA 1
ATOM 879 C C . SER A 1 107 ? 19.816 -7.085 -12.657 1.00 96.25 107 SER A C 1
ATOM 881 O O . SER A 1 107 ? 20.070 -7.052 -13.863 1.00 96.25 107 SER A O 1
ATOM 883 N N . ASP A 1 108 ? 20.746 -6.886 -11.724 1.00 94.00 108 ASP A N 1
ATOM 884 C CA . ASP A 1 108 ? 22.129 -6.514 -12.019 1.00 94.00 108 ASP A CA 1
ATOM 885 C C . ASP A 1 108 ? 22.828 -7.592 -12.853 1.00 94.00 108 ASP A C 1
ATOM 887 O O . ASP A 1 108 ? 23.416 -7.285 -13.894 1.00 94.00 108 ASP A O 1
ATOM 891 N N . SER A 1 109 ? 22.659 -8.868 -12.498 1.00 95.75 109 SER A N 1
ATOM 892 C CA . SER A 1 109 ? 23.180 -9.991 -13.283 1.00 95.75 109 SER A CA 1
ATOM 893 C C . SER A 1 109 ? 22.602 -10.025 -14.706 1.00 95.75 109 SER A C 1
ATOM 895 O O . SER A 1 109 ? 23.344 -10.147 -15.685 1.00 95.75 109 SER A O 1
ATOM 897 N N . ASN A 1 110 ? 21.291 -9.804 -14.866 1.00 94.06 110 ASN A N 1
ATOM 898 C CA . ASN A 1 110 ? 20.660 -9.683 -16.183 1.00 94.06 110 ASN A CA 1
ATOM 899 C C . ASN A 1 110 ? 21.193 -8.491 -16.982 1.00 94.06 110 ASN A C 1
ATOM 901 O O . ASN A 1 110 ? 21.378 -8.604 -18.198 1.00 94.06 110 ASN A O 1
ATOM 905 N N . THR A 1 111 ? 21.447 -7.346 -16.340 1.00 90.75 111 THR A N 1
ATOM 906 C CA . THR A 1 111 ? 22.086 -6.223 -17.031 1.00 90.75 111 THR A CA 1
ATOM 907 C C . THR A 1 111 ? 23.488 -6.608 -17.498 1.00 90.75 111 THR A C 1
ATOM 909 O O . THR A 1 111 ? 23.806 -6.369 -18.663 1.00 90.75 111 THR A O 1
ATOM 912 N N . GLY A 1 112 ? 24.292 -7.280 -16.669 1.00 88.69 112 GLY A N 1
ATOM 913 C CA . GLY A 1 112 ? 25.621 -7.778 -17.034 1.00 88.69 112 GLY A CA 1
ATOM 914 C C . GLY A 1 112 ? 25.581 -8.739 -18.224 1.00 88.69 112 GLY A C 1
ATOM 915 O O . GLY A 1 112 ? 26.269 -8.525 -19.223 1.00 88.69 112 GLY A O 1
ATOM 916 N N . LEU A 1 113 ? 24.689 -9.732 -18.188 1.00 94.12 113 LEU A N 1
ATOM 917 C CA . LEU A 1 113 ? 24.487 -10.678 -19.291 1.00 94.12 113 LEU A CA 1
ATOM 918 C C . LEU A 1 113 ? 24.014 -9.995 -20.578 1.00 94.12 113 LEU A C 1
ATOM 920 O O . LEU A 1 113 ? 24.400 -10.406 -21.672 1.00 94.12 113 LEU A O 1
ATOM 924 N N . ARG A 1 114 ? 23.193 -8.942 -20.487 1.00 90.00 114 ARG A N 1
ATOM 925 C CA . ARG A 1 114 ? 22.795 -8.141 -21.655 1.00 90.00 114 ARG A CA 1
ATOM 926 C C . ARG A 1 114 ? 23.974 -7.376 -22.250 1.00 90.00 114 ARG A C 1
ATOM 928 O O . ARG A 1 114 ? 24.068 -7.302 -23.475 1.00 90.00 114 ARG A O 1
ATOM 935 N N . HIS A 1 115 ? 24.864 -6.828 -21.422 1.00 84.94 115 HIS A N 1
ATOM 936 C CA . HIS A 1 115 ? 26.093 -6.185 -21.895 1.00 84.94 115 HIS A CA 1
ATOM 937 C C . HIS A 1 115 ? 27.024 -7.195 -22.573 1.00 84.94 115 HIS A C 1
ATOM 939 O O . HIS A 1 115 ? 27.538 -6.915 -23.654 1.00 84.94 115 HIS A O 1
ATOM 945 N N . GLU A 1 116 ? 27.175 -8.389 -22.003 1.00 87.00 116 GLU A N 1
ATOM 946 C CA . GLU A 1 116 ? 28.030 -9.429 -22.575 1.00 87.00 116 GLU A CA 1
ATOM 947 C C . GLU A 1 116 ? 27.458 -10.003 -23.876 1.00 87.00 116 GLU A C 1
ATOM 949 O O . GLU A 1 116 ? 28.160 -10.073 -24.882 1.00 87.00 116 GLU A O 1
ATOM 954 N N . ASN A 1 117 ? 26.157 -10.307 -23.923 1.00 86.94 117 ASN A N 1
ATOM 955 C CA . ASN A 1 117 ? 25.491 -10.704 -25.167 1.00 86.94 117 ASN A CA 1
ATOM 956 C C . ASN A 1 117 ? 25.644 -9.641 -26.257 1.00 86.94 117 ASN A C 1
ATOM 958 O O . ASN A 1 117 ? 25.847 -9.965 -27.425 1.00 86.94 117 ASN A O 1
ATOM 962 N N . ARG A 1 118 ? 25.561 -8.361 -25.885 1.00 81.12 118 ARG A N 1
ATOM 963 C CA . ARG A 1 118 ? 25.799 -7.254 -26.809 1.00 81.12 118 ARG A CA 1
ATOM 964 C C . ARG A 1 118 ? 27.242 -7.270 -27.32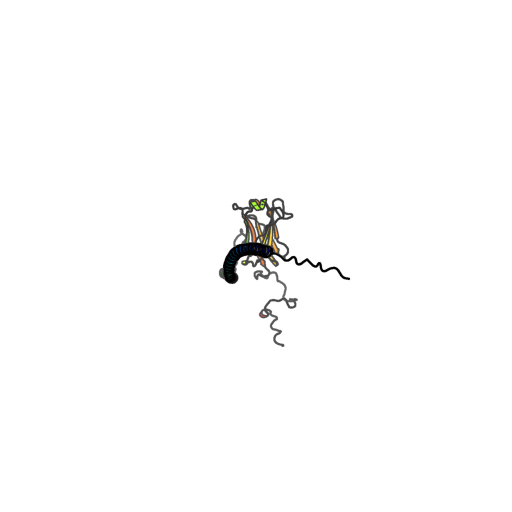6 1.00 81.12 118 ARG A C 1
ATOM 966 O O . ARG A 1 118 ? 27.442 -7.171 -28.533 1.00 81.12 118 ARG A O 1
ATOM 973 N N . ARG A 1 119 ? 28.232 -7.455 -26.446 1.00 82.50 119 ARG A N 1
ATOM 974 C CA . ARG A 1 119 ? 29.657 -7.569 -26.803 1.00 82.50 119 ARG A CA 1
ATOM 975 C C . ARG A 1 119 ? 29.922 -8.737 -27.755 1.00 82.50 119 ARG A C 1
ATOM 977 O O . ARG A 1 119 ? 30.606 -8.561 -28.759 1.00 82.50 119 ARG A O 1
ATOM 984 N N . LEU A 1 120 ? 29.360 -9.908 -27.464 1.00 84.00 120 LEU A N 1
ATOM 985 C CA . LEU A 1 120 ? 29.514 -11.105 -28.292 1.00 84.00 120 LEU A CA 1
ATOM 986 C C . LEU A 1 120 ? 28.857 -10.941 -29.662 1.00 84.00 120 LEU A C 1
ATOM 988 O O . LEU A 1 120 ? 29.459 -11.316 -30.662 1.00 84.00 120 LEU A O 1
ATOM 992 N N . ARG A 1 121 ? 27.671 -10.322 -29.733 1.00 76.88 121 ARG A N 1
ATOM 993 C CA . ARG A 1 121 ? 27.032 -9.994 -31.017 1.00 76.88 121 ARG A CA 1
ATOM 994 C C . ARG A 1 121 ? 27.924 -9.105 -31.882 1.00 76.88 121 ARG A C 1
ATOM 996 O O . ARG A 1 121 ? 28.125 -9.434 -33.044 1.00 76.88 121 ARG A O 1
ATOM 1003 N N . TYR A 1 122 ? 28.549 -8.071 -31.309 1.00 68.12 122 TYR A N 1
ATOM 1004 C CA . TYR A 1 122 ? 29.538 -7.275 -32.047 1.00 68.12 122 TYR A CA 1
ATOM 1005 C C . TYR A 1 122 ? 30.714 -8.110 -32.549 1.00 68.12 122 TYR A C 1
ATOM 1007 O O . TYR A 1 122 ? 31.133 -7.946 -33.690 1.00 68.12 122 TYR A O 1
ATOM 1015 N N . ALA A 1 123 ? 31.250 -9.007 -31.720 1.00 69.31 123 ALA A N 1
ATOM 1016 C CA . ALA A 1 123 ? 32.364 -9.859 -32.122 1.00 69.31 123 ALA A CA 1
ATOM 1017 C C . ALA A 1 123 ? 31.984 -10.796 -33.282 1.00 69.31 123 ALA A C 1
ATOM 1019 O O . ALA A 1 123 ? 32.746 -10.918 -34.237 1.00 69.31 123 ALA A O 1
ATOM 1020 N N . VAL A 1 124 ? 30.795 -11.406 -33.241 1.00 74.94 124 VAL A N 1
ATOM 1021 C CA . VAL A 1 124 ? 30.279 -12.262 -34.323 1.00 74.94 124 VAL A CA 1
ATOM 1022 C C . VAL A 1 124 ? 30.062 -11.460 -35.609 1.00 74.94 124 VAL A C 1
ATOM 1024 O O . VAL A 1 124 ? 30.500 -11.895 -36.673 1.00 74.94 124 VAL A O 1
ATOM 1027 N N . ASP A 1 125 ? 29.478 -10.265 -35.518 1.00 64.44 125 ASP A N 1
ATOM 1028 C CA . ASP A 1 125 ? 29.269 -9.382 -36.673 1.00 64.44 125 ASP A CA 1
ATOM 1029 C C . ASP A 1 125 ? 30.590 -8.944 -37.329 1.00 64.44 125 ASP A C 1
ATOM 1031 O O . ASP A 1 125 ? 30.638 -8.711 -38.539 1.00 64.44 125 ASP A O 1
ATOM 1035 N N . CYS A 1 126 ? 31.671 -8.843 -36.549 1.00 52.47 126 CYS A N 1
ATOM 1036 C CA . CYS A 1 126 ? 33.017 -8.557 -37.049 1.00 52.47 126 CYS A CA 1
ATOM 1037 C C . CYS A 1 126 ? 33.687 -9.774 -37.707 1.00 52.47 126 CYS A C 1
ATOM 1039 O O . CYS A 1 126 ? 34.500 -9.593 -38.608 1.00 52.47 126 CYS A O 1
ATOM 1041 N N . VAL A 1 127 ? 33.357 -10.999 -37.287 1.00 61.09 127 VAL A N 1
ATOM 1042 C CA . VAL A 1 127 ? 33.899 -12.242 -37.871 1.00 61.09 127 VAL A CA 1
ATOM 1043 C C . VAL A 1 127 ? 33.147 -12.636 -39.151 1.00 61.09 127 VAL A C 1
ATOM 1045 O O . VAL A 1 127 ? 33.737 -13.222 -40.054 1.00 61.09 127 VAL A O 1
ATOM 1048 N N . GLY A 1 128 ? 31.862 -12.283 -39.262 1.00 50.38 128 GLY A N 1
ATOM 1049 C CA . GLY A 1 128 ? 31.017 -12.588 -40.424 1.00 50.38 128 GLY A CA 1
ATOM 1050 C C . GLY A 1 128 ? 31.119 -11.605 -41.596 1.00 50.38 128 GLY A C 1
ATOM 1051 O O . GLY A 1 128 ? 30.498 -11.838 -42.633 1.00 50.38 128 GLY A O 1
ATOM 1052 N N . LYS A 1 129 ? 31.873 -10.505 -41.462 1.00 47.81 129 LYS A N 1
ATOM 1053 C CA . LYS A 1 129 ? 32.073 -9.537 -42.548 1.00 47.81 129 LYS A CA 1
ATOM 1054 C C . LYS A 1 129 ? 33.422 -9.777 -43.222 1.00 47.81 129 LYS A C 1
ATOM 1056 O O . LYS A 1 129 ? 34.446 -9.690 -42.544 1.00 47.81 129 LYS A O 1
ATOM 1061 N N . PRO A 1 130 ? 33.457 -10.036 -44.543 1.00 40.25 130 PRO A N 1
ATOM 1062 C CA . PRO A 1 130 ? 34.716 -10.020 -45.260 1.00 40.25 130 PRO A CA 1
ATOM 1063 C C . PRO A 1 130 ? 35.313 -8.621 -45.112 1.00 40.25 130 PRO A C 1
ATOM 1065 O O . PRO A 1 130 ? 34.596 -7.622 -45.227 1.00 40.25 130 PRO A O 1
ATOM 1068 N N . LEU A 1 131 ? 36.616 -8.576 -44.819 1.00 42.34 131 LEU A N 1
ATOM 1069 C CA . LEU A 1 131 ? 37.454 -7.385 -44.943 1.00 42.34 131 LEU A CA 1
ATOM 1070 C C . LEU A 1 131 ? 36.972 -6.581 -46.146 1.00 42.34 131 LEU A C 1
ATOM 1072 O O . LEU A 1 131 ? 36.846 -7.138 -47.234 1.00 42.34 131 LEU A O 1
ATOM 1076 N N . CYS A 1 132 ? 36.654 -5.314 -45.905 1.00 39.41 132 CYS A N 1
ATOM 1077 C CA . CYS A 1 132 ? 36.156 -4.347 -46.868 1.00 39.41 132 CYS A CA 1
ATOM 1078 C C . CYS A 1 132 ? 36.912 -4.490 -48.196 1.00 39.41 132 CYS A C 1
ATOM 1080 O O . CYS A 1 132 ? 38.010 -3.959 -48.359 1.00 39.41 132 CYS A O 1
ATOM 1082 N N . TRP A 1 133 ? 36.319 -5.227 -49.134 1.00 31.41 133 TRP A N 1
ATOM 1083 C CA . TRP A 1 133 ? 36.771 -5.286 -50.508 1.00 31.41 133 TRP A CA 1
ATOM 1084 C C . TRP A 1 133 ? 35.828 -4.417 -51.323 1.00 31.41 133 TRP A C 1
ATOM 1086 O O . TRP A 1 133 ? 34.611 -4.591 -51.328 1.00 31.41 133 TRP A O 1
ATOM 1096 N N . SER A 1 134 ? 36.456 -3.407 -51.906 1.00 41.66 134 SER A N 1
ATOM 1097 C CA . SER A 1 134 ? 36.052 -2.548 -53.004 1.00 41.66 134 SER A CA 1
ATOM 1098 C C . SER A 1 134 ? 34.927 -3.098 -53.882 1.00 41.66 134 SER A C 1
ATOM 1100 O O . SER A 1 134 ? 34.980 -4.248 -54.304 1.00 41.66 134 SER A O 1
ATOM 1102 N N . GLY A 1 135 ? 34.010 -2.226 -54.306 1.00 31.34 135 GLY A N 1
ATOM 1103 C CA . GLY A 1 135 ? 33.247 -2.480 -55.529 1.00 31.34 135 GLY A CA 1
ATOM 1104 C C . GLY A 1 135 ? 31.811 -1.980 -55.515 1.00 31.34 135 GLY A C 1
ATOM 1105 O O . GLY A 1 135 ? 30.910 -2.674 -55.072 1.00 31.34 135 GLY A O 1
ATOM 1106 N N . ILE A 1 136 ? 31.628 -0.766 -56.034 1.00 44.06 136 ILE A N 1
ATOM 1107 C CA . ILE A 1 136 ? 30.705 -0.436 -57.134 1.00 44.06 136 ILE A CA 1
ATOM 1108 C C . ILE A 1 136 ? 29.483 -1.374 -57.282 1.00 44.06 136 ILE A C 1
ATOM 1110 O O . ILE A 1 136 ? 29.595 -2.481 -57.801 1.00 44.06 136 ILE A O 1
ATOM 1114 N N . GLY A 1 137 ? 28.298 -0.859 -56.940 1.00 29.31 137 GLY A N 1
ATOM 1115 C CA . GLY A 1 137 ? 26.981 -1.416 -57.277 1.00 29.31 137 GLY A CA 1
ATOM 1116 C C . GLY A 1 137 ? 25.860 -0.389 -57.016 1.00 29.31 137 GLY A C 1
ATOM 1117 O O . GLY A 1 137 ? 26.071 0.512 -56.209 1.00 29.31 137 GLY A O 1
ATOM 1118 N N . PRO A 1 138 ? 24.720 -0.434 -57.735 1.00 37.84 138 PRO A N 1
ATOM 1119 C CA . PRO A 1 138 ? 24.143 0.751 -58.377 1.00 37.84 138 PRO A CA 1
ATOM 1120 C C . PRO A 1 138 ? 23.065 1.524 -57.592 1.00 37.84 138 PRO A C 1
ATOM 1122 O O . PRO A 1 138 ? 22.331 0.993 -56.767 1.00 37.84 138 PRO A O 1
ATOM 1125 N N . VAL A 1 139 ? 22.993 2.810 -57.951 1.00 46.72 139 VAL A N 1
ATOM 1126 C CA . VAL A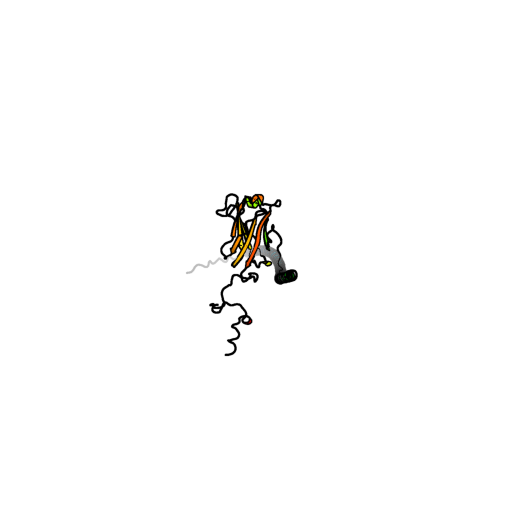 1 139 ? 21.912 3.812 -57.870 1.00 46.72 139 VAL A CA 1
ATOM 1127 C C . VAL A 1 139 ? 20.539 3.305 -57.393 1.00 46.72 139 VAL A C 1
ATOM 1129 O O . VAL A 1 139 ? 19.878 2.549 -58.097 1.00 46.72 139 VAL A O 1
ATOM 1132 N N . GLY A 1 140 ? 20.049 3.849 -56.268 1.00 37.91 140 GLY A N 1
ATOM 1133 C CA . GLY A 1 140 ? 18.601 3.926 -56.008 1.00 37.91 140 GLY A CA 1
ATOM 1134 C C . GLY A 1 140 ? 18.113 3.782 -54.565 1.00 37.91 140 GLY A C 1
ATOM 1135 O O . GLY A 1 140 ? 16.947 4.059 -54.309 1.00 37.91 140 GLY A O 1
ATOM 1136 N N . GLY A 1 141 ? 18.960 3.400 -53.611 1.00 37.94 141 GLY A N 1
ATOM 1137 C CA . GLY A 1 141 ? 18.577 3.305 -52.201 1.00 37.94 141 GLY A CA 1
ATOM 1138 C C . GLY A 1 141 ? 19.783 3.579 -51.324 1.00 37.94 141 GLY A C 1
ATOM 1139 O O . GLY A 1 141 ? 20.732 2.800 -51.327 1.00 37.94 141 GLY A O 1
ATOM 1140 N N . GLY A 1 142 ? 19.786 4.716 -50.626 1.00 42.38 142 GLY A N 1
ATOM 1141 C CA . GLY A 1 142 ? 20.849 5.036 -49.679 1.00 42.38 142 GLY A CA 1
ATOM 1142 C C . GLY A 1 142 ? 20.951 3.922 -48.642 1.00 42.38 142 GLY A C 1
ATOM 1143 O O . GLY A 1 142 ? 19.955 3.563 -48.019 1.00 42.38 142 GLY A O 1
ATOM 1144 N N . VAL A 1 143 ? 22.138 3.341 -48.486 1.00 52.34 143 VAL A N 1
ATOM 1145 C CA . VAL A 1 143 ? 22.397 2.348 -47.444 1.00 52.34 143 VAL A CA 1
ATOM 1146 C C . VAL A 1 143 ? 22.382 3.089 -46.110 1.00 52.34 143 VAL A C 1
ATOM 1148 O O . VAL A 1 143 ? 23.369 3.708 -45.721 1.00 52.34 143 VAL A O 1
ATOM 1151 N N . TYR A 1 144 ? 21.233 3.085 -45.437 1.00 64.31 144 TYR A N 1
ATOM 1152 C CA . TYR A 1 144 ? 21.116 3.592 -44.076 1.00 64.31 144 TYR A CA 1
ATOM 1153 C C . TYR A 1 144 ? 21.943 2.710 -43.142 1.00 64.31 144 TYR A C 1
ATOM 1155 O O . TYR A 1 144 ? 21.894 1.480 -43.218 1.00 64.31 144 TYR A O 1
ATOM 1163 N N . VAL A 1 145 ? 22.709 3.331 -42.248 1.00 75.69 145 VAL A N 1
ATOM 1164 C CA . VAL A 1 145 ? 23.488 2.594 -41.251 1.00 75.69 145 VAL A CA 1
ATOM 1165 C C . VAL A 1 145 ? 22.557 2.053 -40.171 1.00 75.69 145 VAL A C 1
ATOM 1167 O O . VAL A 1 145 ? 22.713 0.896 -39.769 1.00 75.69 145 VAL A O 1
ATOM 1170 N N . GLU A 1 146 ? 21.575 2.850 -39.737 1.00 86.50 146 GLU A N 1
ATOM 1171 C CA . GLU A 1 146 ? 20.583 2.461 -38.731 1.00 86.50 146 GLU A CA 1
ATOM 1172 C C . GLU A 1 146 ? 19.351 3.377 -38.732 1.00 86.50 146 GLU A C 1
ATOM 1174 O O . GLU A 1 146 ? 19.467 4.567 -39.013 1.00 86.50 146 GLU A O 1
ATOM 1179 N N . THR A 1 147 ? 18.190 2.840 -38.349 1.00 92.31 147 THR A N 1
ATOM 1180 C CA . THR A 1 147 ? 16.950 3.607 -38.158 1.00 92.31 147 THR A CA 1
ATOM 1181 C C . THR A 1 147 ? 16.538 3.565 -36.691 1.00 92.31 147 THR A C 1
ATOM 1183 O O . THR A 1 147 ? 16.350 2.489 -36.123 1.00 92.31 147 THR A O 1
ATOM 1186 N N . ILE A 1 148 ? 16.352 4.738 -36.083 1.00 94.06 148 ILE A N 1
ATOM 1187 C CA . ILE A 1 148 ? 15.816 4.878 -34.725 1.00 94.06 148 ILE A CA 1
ATOM 1188 C C . ILE A 1 148 ? 14.409 5.452 -34.839 1.00 94.06 148 ILE A C 1
ATOM 1190 O O . ILE A 1 148 ? 14.221 6.558 -35.345 1.00 94.06 148 ILE A O 1
ATOM 1194 N N . GLN A 1 149 ? 13.417 4.705 -34.359 1.00 94.69 149 GLN A N 1
ATOM 1195 C CA . GLN A 1 149 ? 12.008 5.053 -34.519 1.00 94.69 149 GLN A CA 1
ATOM 1196 C C . GLN A 1 149 ? 11.237 4.995 -33.203 1.00 94.69 149 GLN A C 1
ATOM 1198 O O . GLN A 1 149 ? 11.470 4.140 -32.348 1.00 94.69 149 GLN A O 1
ATOM 1203 N N . TRP A 1 150 ? 10.264 5.888 -33.083 1.00 97.25 150 TRP A N 1
ATOM 1204 C CA . TRP A 1 150 ? 9.314 5.987 -31.993 1.00 97.25 150 TRP A CA 1
ATOM 1205 C C . TRP A 1 150 ? 7.893 5.855 -32.541 1.00 97.25 150 TRP A C 1
ATOM 1207 O O . TRP A 1 150 ? 7.465 6.611 -33.413 1.00 97.25 150 TRP A O 1
ATOM 1217 N N . ARG A 1 151 ? 7.146 4.884 -32.007 1.00 96.44 151 ARG A N 1
ATOM 1218 C CA . ARG A 1 151 ? 5.732 4.683 -32.329 1.00 96.44 151 ARG A CA 1
ATOM 1219 C C . ARG A 1 151 ? 4.857 5.474 -31.361 1.00 96.44 151 ARG A C 1
ATOM 1221 O O . ARG A 1 151 ? 4.830 5.192 -30.163 1.00 96.44 151 ARG A O 1
ATOM 1228 N N . VAL A 1 152 ? 4.107 6.435 -31.891 1.00 95.88 152 VAL A N 1
ATOM 1229 C CA . VAL A 1 152 ? 3.147 7.246 -31.139 1.00 95.88 152 VAL A CA 1
ATOM 1230 C C . VAL A 1 152 ? 1.748 6.676 -31.346 1.00 95.88 152 VAL A C 1
ATOM 1232 O O . VAL A 1 152 ? 1.221 6.716 -32.449 1.00 95.88 152 VAL A O 1
ATOM 1235 N N . THR A 1 153 ? 1.124 6.164 -30.287 1.00 96.19 153 THR A N 1
ATOM 1236 C CA . THR A 1 153 ? -0.240 5.607 -30.341 1.00 96.19 153 THR A CA 1
ATOM 1237 C C . THR A 1 153 ? -1.306 6.650 -29.993 1.00 96.19 153 THR A C 1
ATOM 1239 O O . THR A 1 153 ? -1.028 7.622 -29.273 1.00 96.19 153 THR A O 1
ATOM 1242 N N . GLY A 1 154 ? -2.542 6.447 -30.460 1.00 95.75 154 GLY A N 1
ATOM 1243 C CA . GLY A 1 154 ? -3.692 7.288 -30.113 1.00 95.75 154 GLY A CA 1
ATOM 1244 C C . GLY A 1 154 ? -3.681 8.652 -30.811 1.00 95.75 154 GLY A C 1
ATOM 1245 O O . GLY A 1 154 ? -4.041 9.667 -30.193 1.00 95.75 154 GLY A O 1
ATOM 1246 N N . MET A 1 155 ? -3.154 8.718 -32.038 1.00 94.69 155 MET A N 1
ATOM 1247 C CA . MET A 1 155 ? -2.781 9.977 -32.683 1.00 94.69 155 MET A CA 1
ATOM 1248 C C . MET A 1 155 ? -3.994 10.844 -33.048 1.00 94.69 155 MET A C 1
ATOM 1250 O O . MET A 1 155 ? -3.953 12.065 -32.886 1.00 94.69 155 MET A O 1
ATOM 1254 N N . THR A 1 156 ? -5.113 10.235 -33.429 1.00 93.00 156 THR A N 1
ATOM 1255 C CA . THR A 1 156 ? -6.375 10.905 -33.769 1.00 93.00 156 THR A CA 1
ATOM 1256 C C . THR A 1 156 ? -6.923 11.698 -32.587 1.00 93.00 156 THR A C 1
ATOM 1258 O O . THR A 1 156 ? -7.385 12.833 -32.740 1.00 93.00 156 THR A O 1
ATOM 1261 N N . ARG A 1 157 ? -6.849 11.136 -31.373 1.00 95.25 157 ARG A N 1
ATOM 1262 C CA . ARG A 1 157 ? -7.213 11.860 -30.146 1.00 95.25 157 ARG A CA 1
ATOM 1263 C C . ARG A 1 157 ? -6.210 12.975 -29.858 1.00 95.25 157 ARG A C 1
ATOM 1265 O O . ARG A 1 157 ? -6.629 14.112 -29.662 1.00 95.25 157 ARG A O 1
ATOM 1272 N N . LYS A 1 158 ? -4.911 12.665 -29.892 1.00 95.12 158 LYS A N 1
ATOM 1273 C CA . LYS A 1 158 ? -3.822 13.612 -29.597 1.00 95.12 158 LYS A CA 1
ATOM 1274 C C . LYS A 1 158 ? -3.849 14.850 -30.499 1.00 95.12 158 LYS A C 1
ATOM 1276 O O . LYS A 1 158 ? -3.700 15.957 -30.001 1.00 95.12 158 LYS A O 1
ATOM 1281 N N . LEU A 1 159 ? -4.128 14.689 -31.793 1.00 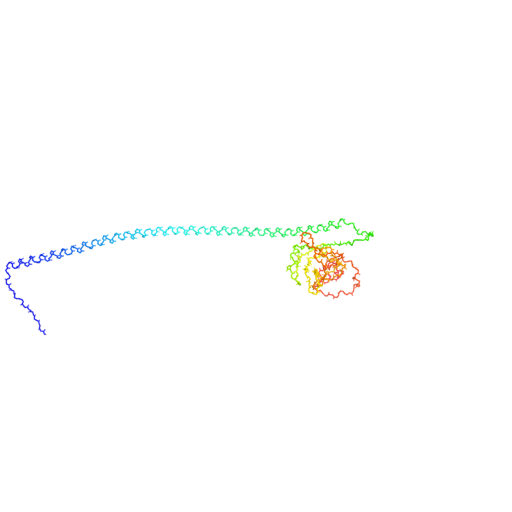92.62 159 LEU A N 1
ATOM 1282 C CA . LEU A 1 159 ? -4.259 15.801 -32.746 1.00 92.62 159 LEU A CA 1
ATOM 1283 C C . LEU A 1 159 ? -5.428 16.743 -32.435 1.00 92.62 159 LEU A C 1
ATOM 1285 O O . LEU A 1 159 ? -5.392 17.904 -32.837 1.00 92.62 159 LEU A O 1
ATOM 1289 N N . ARG A 1 160 ? -6.475 16.254 -31.758 1.00 93.12 160 ARG A N 1
ATOM 1290 C CA . ARG A 1 160 ? -7.624 17.069 -31.333 1.00 93.12 160 ARG A CA 1
ATOM 1291 C C . ARG A 1 160 ? -7.405 17.724 -29.973 1.00 93.12 160 ARG A C 1
ATOM 1293 O O . ARG A 1 160 ? -7.888 18.828 -29.767 1.00 93.12 160 ARG A O 1
ATOM 1300 N N . SER A 1 161 ? -6.727 17.036 -29.056 1.00 93.81 161 SER A N 1
ATOM 1301 C CA . SER A 1 161 ? -6.645 17.448 -27.652 1.00 93.81 161 SER A CA 1
ATOM 1302 C C . SER A 1 161 ? -5.391 18.242 -27.298 1.00 93.81 161 SER A C 1
ATOM 1304 O O . SER A 1 161 ? -5.426 19.021 -26.354 1.00 93.81 161 SER A O 1
ATOM 1306 N N . ILE A 1 162 ? -4.272 18.020 -27.991 1.00 92.94 162 ILE A N 1
ATOM 1307 C CA . ILE A 1 162 ? -3.004 18.680 -27.662 1.00 92.94 162 ILE A CA 1
ATOM 1308 C C . ILE A 1 162 ? -2.995 20.063 -28.314 1.00 92.94 162 ILE A C 1
ATOM 1310 O O . ILE A 1 162 ? -3.098 20.140 -29.539 1.00 92.94 162 ILE A O 1
ATOM 1314 N N . PRO A 1 163 ? -2.879 21.158 -27.548 1.00 91.19 163 PRO A N 1
ATOM 1315 C CA . PRO A 1 163 ? -2.883 22.493 -28.126 1.00 91.19 163 PRO A CA 1
ATOM 1316 C C . PRO A 1 163 ? -1.598 22.763 -28.922 1.00 91.19 163 PRO A C 1
ATOM 1318 O O . PRO A 1 163 ? -0.601 22.042 -28.827 1.00 91.19 163 PRO A O 1
ATOM 1321 N N . MET A 1 164 ? -1.623 23.827 -29.725 1.00 89.25 164 MET A N 1
ATOM 1322 C CA . MET A 1 164 ? -0.428 24.323 -30.410 1.00 89.25 164 MET A CA 1
ATOM 1323 C C . MET A 1 164 ? 0.682 24.623 -29.388 1.00 89.25 164 MET A C 1
ATOM 1325 O O . MET A 1 164 ? 0.398 24.935 -28.231 1.00 89.25 164 MET A O 1
ATOM 1329 N N . TYR A 1 165 ? 1.946 24.509 -29.801 1.00 92.12 165 TYR A N 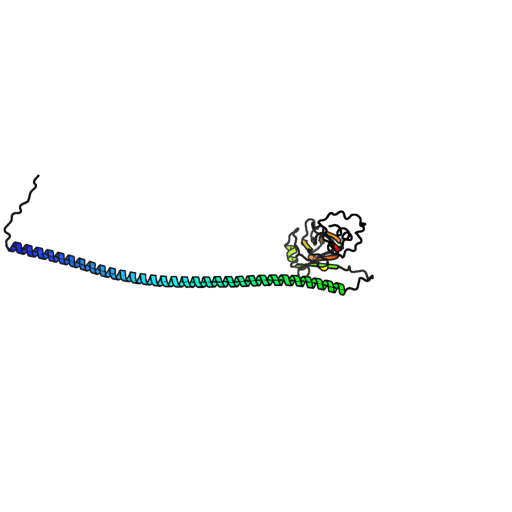1
ATOM 1330 C CA . TYR A 1 165 ? 3.127 24.750 -28.956 1.00 92.12 165 TYR A CA 1
ATOM 1331 C C . TYR A 1 165 ? 3.378 23.721 -27.845 1.00 92.12 165 TYR A C 1
ATOM 1333 O O . TYR A 1 165 ? 4.361 23.850 -27.119 1.00 92.12 165 TYR A O 1
ATOM 1341 N N . SER A 1 166 ? 2.555 22.675 -27.738 1.00 95.44 166 SER A N 1
ATOM 1342 C CA . SER A 1 166 ? 2.758 21.588 -26.774 1.00 95.44 166 SER A CA 1
ATOM 1343 C C . SER A 1 166 ? 3.418 20.373 -27.421 1.00 95.44 166 SER A C 1
ATOM 1345 O O . SER A 1 166 ? 2.986 19.909 -28.480 1.00 95.44 166 SER A O 1
ATOM 1347 N N . ALA A 1 167 ? 4.464 19.864 -26.769 1.00 95.44 167 ALA A N 1
ATOM 1348 C CA . ALA A 1 167 ? 5.207 18.688 -27.204 1.00 95.44 167 ALA A CA 1
ATOM 1349 C C . ALA A 1 167 ? 4.726 17.414 -26.507 1.00 95.44 167 ALA A C 1
ATOM 1351 O O . ALA A 1 167 ? 4.260 17.436 -25.368 1.00 95.44 167 ALA A O 1
ATOM 1352 N N . ILE A 1 168 ? 4.933 16.290 -27.182 1.00 96.25 168 ILE A N 1
ATOM 1353 C CA . ILE A 1 168 ? 5.009 14.959 -26.597 1.00 96.25 168 ILE A CA 1
ATOM 1354 C C . ILE A 1 168 ? 6.460 14.513 -26.744 1.00 96.25 168 ILE A C 1
ATOM 1356 O O . ILE A 1 168 ? 6.980 14.498 -27.860 1.00 96.25 168 ILE A O 1
ATOM 1360 N N . THR A 1 169 ? 7.093 14.129 -25.645 1.00 96.88 169 THR A N 1
ATOM 1361 C CA . THR A 1 169 ? 8.480 13.654 -25.655 1.00 96.88 169 THR A CA 1
ATOM 1362 C C . THR A 1 169 ? 8.518 12.132 -25.745 1.00 96.88 169 THR A C 1
ATOM 1364 O O . THR A 1 169 ? 7.710 11.440 -25.115 1.00 96.88 169 THR A O 1
ATOM 1367 N N . SER A 1 170 ? 9.432 11.602 -26.553 1.00 96.88 170 SER A N 1
ATOM 1368 C CA . SER A 1 170 ? 9.679 10.166 -26.647 1.00 96.88 170 SER A CA 1
ATOM 1369 C C . SER A 1 170 ? 10.325 9.628 -25.366 1.00 96.88 170 SER A C 1
ATOM 1371 O O . SER A 1 170 ? 10.969 10.374 -24.631 1.00 96.88 170 SER A O 1
ATOM 1373 N N . PRO A 1 171 ? 10.259 8.311 -25.116 1.00 95.12 171 PRO A N 1
ATOM 1374 C CA . PRO A 1 171 ? 11.226 7.662 -24.238 1.00 95.12 171 PRO A CA 1
ATOM 1375 C C . PRO A 1 171 ? 12.661 7.921 -24.721 1.00 95.12 171 PRO A C 1
ATOM 1377 O O . PRO A 1 171 ? 12.878 8.201 -25.905 1.00 95.12 171 PRO A O 1
ATOM 1380 N N . ILE A 1 172 ? 13.638 7.768 -23.826 1.00 92.38 172 ILE A N 1
ATOM 1381 C CA . ILE A 1 172 ? 15.053 7.787 -24.205 1.00 92.38 172 ILE A CA 1
ATOM 1382 C C . ILE A 1 172 ? 15.346 6.534 -25.029 1.00 92.38 172 ILE A C 1
ATOM 1384 O O . ILE A 1 172 ? 15.178 5.406 -24.560 1.00 92.38 172 ILE A O 1
ATOM 1388 N N . LEU A 1 173 ? 15.782 6.742 -26.265 1.00 92.06 173 LEU A N 1
ATOM 1389 C CA . LEU A 1 173 ? 16.213 5.706 -27.191 1.00 92.06 173 LEU A CA 1
ATOM 1390 C C . LEU A 1 173 ? 17.742 5.663 -27.236 1.00 92.06 173 LEU A C 1
ATOM 1392 O O . LEU A 1 173 ? 18.424 6.632 -26.901 1.00 92.06 173 LEU A O 1
ATOM 1396 N N . SER A 1 174 ? 18.291 4.527 -27.655 1.00 87.00 174 SER A N 1
ATOM 1397 C CA . SER A 1 174 ? 19.733 4.359 -27.829 1.00 87.00 174 SER A CA 1
ATOM 1398 C C . SER A 1 174 ? 20.026 3.467 -29.030 1.00 87.00 174 SER A C 1
ATOM 1400 O O . SER A 1 174 ? 19.276 2.533 -29.314 1.00 87.00 174 SER A O 1
ATOM 1402 N N . SER A 1 175 ? 21.131 3.753 -29.713 1.00 82.31 175 SER A N 1
ATOM 1403 C CA . SER A 1 175 ? 21.763 2.846 -30.665 1.00 82.31 175 SER A CA 1
ATOM 1404 C C . SER A 1 175 ? 23.124 2.467 -30.106 1.00 82.31 175 SER A C 1
ATOM 1406 O O . SER A 1 175 ? 24.077 3.247 -30.113 1.00 82.31 175 SER A O 1
ATOM 1408 N N . ALA A 1 176 ? 23.237 1.228 -29.641 1.00 74.56 176 ALA A N 1
ATOM 1409 C CA . ALA A 1 176 ? 24.520 0.724 -29.187 1.00 74.56 176 ALA A CA 1
ATOM 1410 C C . ALA A 1 176 ? 25.521 0.606 -30.349 1.00 74.56 176 ALA A C 1
ATOM 1412 O O . ALA A 1 176 ? 26.717 0.800 -30.154 1.00 74.56 176 ALA A O 1
ATOM 1413 N N . ARG A 1 177 ? 25.039 0.288 -31.562 1.00 75.38 177 ARG A N 1
ATOM 1414 C CA . ARG A 1 177 ? 25.875 0.085 -32.755 1.00 75.38 177 ARG A CA 1
ATOM 1415 C C . ARG A 1 177 ? 26.570 1.370 -33.195 1.00 75.38 177 ARG A C 1
ATOM 1417 O O . ARG A 1 177 ? 27.704 1.304 -33.655 1.00 75.38 177 ARG A O 1
ATOM 1424 N N . LEU A 1 178 ? 25.911 2.511 -33.027 1.00 77.75 178 LEU A N 1
ATOM 1425 C CA . LEU A 1 178 ? 26.468 3.826 -33.331 1.00 77.75 178 LEU A CA 1
ATOM 1426 C C . LEU A 1 178 ? 27.070 4.525 -32.103 1.00 77.75 178 LEU A C 1
ATOM 1428 O O . LEU A 1 178 ? 27.607 5.623 -32.223 1.00 77.75 178 LEU A O 1
ATOM 1432 N N . GLY A 1 179 ? 26.998 3.905 -30.920 1.00 79.00 179 GLY A N 1
ATOM 1433 C CA . GLY A 1 179 ? 27.445 4.519 -29.668 1.00 79.00 179 GLY A CA 1
ATOM 1434 C C . GLY A 1 179 ? 26.611 5.738 -29.257 1.00 79.00 179 GLY A C 1
ATOM 1435 O O . GLY A 1 179 ? 27.145 6.655 -28.640 1.00 79.00 179 GLY A O 1
ATOM 1436 N N . LEU A 1 180 ? 25.326 5.766 -29.621 1.00 84.56 180 LEU A N 1
ATOM 1437 C CA . LEU A 1 180 ? 24.371 6.804 -29.233 1.00 84.56 180 LEU A CA 1
ATOM 1438 C C . LEU A 1 180 ? 23.594 6.317 -28.010 1.00 84.56 180 LEU A C 1
ATOM 1440 O O . LEU A 1 180 ? 22.805 5.376 -28.112 1.00 84.56 180 LEU A O 1
ATOM 1444 N N . PHE A 1 181 ? 23.811 6.934 -26.852 1.00 82.25 181 PHE A N 1
ATOM 1445 C CA . PHE A 1 181 ? 23.234 6.469 -25.588 1.00 82.25 181 PHE A CA 1
ATOM 1446 C C . PHE A 1 181 ? 22.002 7.268 -25.178 1.00 82.25 181 PHE A C 1
ATOM 1448 O O . PHE A 1 181 ? 21.138 6.726 -24.487 1.00 82.25 181 PHE A O 1
ATOM 1455 N N . LYS A 1 182 ? 21.893 8.517 -25.638 1.00 89.69 182 LYS A N 1
ATOM 1456 C CA . LYS A 1 182 ? 20.735 9.371 -25.397 1.00 89.69 182 LYS A CA 1
ATOM 1457 C C . LYS A 1 182 ? 20.209 9.976 -26.695 1.00 89.69 182 LYS A C 1
ATOM 1459 O O . LYS A 1 182 ? 20.732 10.973 -27.190 1.00 89.69 182 LYS A O 1
ATOM 1464 N N . VAL A 1 183 ? 19.142 9.380 -27.219 1.00 93.69 183 VAL A N 1
ATOM 1465 C CA . VAL A 1 183 ? 18.361 9.883 -28.355 1.00 93.69 183 VAL A CA 1
ATOM 1466 C C . VAL A 1 183 ? 16.930 10.157 -27.906 1.00 93.69 183 VAL A C 1
ATOM 1468 O O . VAL A 1 183 ? 16.275 9.283 -27.344 1.00 93.69 183 VAL A O 1
ATOM 1471 N N . GLU A 1 184 ? 16.433 11.361 -28.168 1.00 95.69 184 GLU A N 1
ATOM 1472 C CA . GLU A 1 184 ? 15.086 11.789 -27.781 1.00 95.69 184 GLU A CA 1
ATOM 1473 C C . GLU A 1 184 ? 14.425 12.580 -28.916 1.00 95.69 184 GLU A C 1
ATOM 1475 O O . GLU A 1 184 ? 15.088 13.303 -29.665 1.00 95.69 184 GLU A O 1
ATOM 1480 N N . PHE A 1 185 ? 13.101 12.478 -29.011 1.00 97.12 185 PHE A N 1
ATOM 1481 C CA . PHE A 1 185 ? 12.281 13.271 -29.919 1.00 97.12 185 PHE A CA 1
ATOM 1482 C C . PHE A 1 185 ? 11.251 14.072 -29.132 1.00 97.12 185 PHE A C 1
ATOM 1484 O O . PHE A 1 185 ? 10.469 13.492 -28.382 1.00 97.12 185 PHE A O 1
ATOM 1491 N N . ASP A 1 186 ? 11.181 15.380 -29.370 1.00 96.81 186 ASP A N 1
ATOM 1492 C CA . ASP A 1 186 ? 9.995 16.163 -29.027 1.00 96.81 186 ASP A CA 1
ATOM 1493 C C . ASP A 1 186 ? 9.139 16.329 -30.270 1.00 96.81 186 ASP A C 1
ATOM 1495 O O . ASP A 1 186 ? 9.550 16.931 -31.265 1.00 96.81 186 ASP A O 1
ATOM 1499 N N . PHE A 1 187 ? 7.923 15.811 -30.201 1.00 97.50 187 PHE A N 1
ATOM 1500 C CA . PHE A 1 187 ? 6.957 15.905 -31.275 1.00 97.50 187 PHE A CA 1
ATOM 1501 C C . PHE A 1 187 ? 5.837 16.867 -30.897 1.00 97.50 187 PHE A C 1
ATOM 1503 O O . PHE A 1 187 ? 5.134 16.644 -29.918 1.00 97.50 187 PHE A O 1
ATOM 1510 N N . TYR A 1 188 ? 5.645 17.916 -31.692 1.00 97.38 188 TYR A N 1
ATOM 1511 C CA . TYR A 1 188 ? 4.569 18.895 -31.558 1.00 97.38 188 TYR A CA 1
ATOM 1512 C C . TYR A 1 188 ? 3.512 18.600 -32.629 1.00 97.38 188 TYR A C 1
ATOM 1514 O O . TYR A 1 188 ? 3.675 19.027 -33.780 1.00 97.38 188 TYR A O 1
ATOM 1522 N N . PRO A 1 189 ? 2.418 17.890 -32.299 1.00 95.62 189 PRO A N 1
ATOM 1523 C CA . PRO A 1 189 ? 1.459 17.418 -33.298 1.00 95.62 189 PRO A CA 1
ATOM 1524 C C . PRO A 1 189 ? 0.778 18.543 -34.077 1.00 95.62 189 PRO A C 1
ATOM 1526 O O . PRO A 1 189 ? 0.466 18.379 -35.253 1.00 95.62 189 PRO A O 1
ATOM 1529 N N . ASN A 1 190 ? 0.570 19.682 -33.412 1.00 94.56 190 ASN A N 1
ATOM 1530 C CA . ASN A 1 190 ? -0.067 20.875 -33.966 1.00 94.56 190 ASN A CA 1
ATOM 1531 C C . ASN A 1 190 ? 0.932 22.023 -34.212 1.00 94.56 190 ASN A C 1
ATOM 1533 O O . ASN A 1 190 ? 0.517 23.165 -34.386 1.00 94.56 190 ASN A O 1
ATOM 1537 N N . GLY A 1 191 ? 2.233 21.711 -34.237 1.00 94.56 191 GLY A N 1
ATOM 1538 C CA . GLY A 1 191 ? 3.308 22.653 -34.550 1.00 94.56 191 GLY A CA 1
ATOM 1539 C C . GLY A 1 191 ? 3.883 23.369 -33.326 1.00 94.56 191 GLY A C 1
ATOM 1540 O O . GLY A 1 191 ? 3.183 23.667 -32.354 1.00 94.56 191 GLY A O 1
ATOM 1541 N N . ALA A 1 192 ? 5.191 23.628 -33.370 1.00 94.44 192 ALA A N 1
ATOM 1542 C CA . ALA A 1 192 ? 5.901 24.439 -32.385 1.00 94.44 192 ALA A CA 1
ATOM 1543 C C . ALA A 1 192 ? 5.785 25.945 -32.696 1.00 94.44 192 ALA A C 1
ATOM 1545 O O . ALA A 1 192 ? 5.222 26.354 -33.713 1.00 94.44 192 ALA A O 1
ATOM 1546 N N . ALA A 1 193 ? 6.328 26.796 -31.819 1.00 92.25 193 ALA A N 1
ATOM 1547 C CA . ALA A 1 193 ? 6.319 28.244 -32.024 1.00 92.25 193 ALA A CA 1
ATOM 1548 C C . ALA A 1 193 ? 6.997 28.606 -33.357 1.00 92.25 193 ALA A C 1
ATOM 1550 O O . ALA A 1 193 ? 8.092 28.119 -33.656 1.00 92.25 193 ALA A O 1
ATOM 1551 N N . GLY A 1 194 ? 6.322 29.411 -34.180 1.00 91.12 194 GLY A N 1
ATOM 1552 C CA . GLY A 1 194 ? 6.790 29.793 -35.517 1.00 91.12 194 GLY A CA 1
ATOM 1553 C C . GLY A 1 194 ? 6.640 28.720 -36.605 1.00 91.12 194 GLY A C 1
ATOM 1554 O O . GLY A 1 194 ? 7.101 28.946 -37.719 1.00 91.12 194 GLY A O 1
ATOM 1555 N N . ALA A 1 195 ? 6.019 27.569 -36.316 1.00 92.19 195 ALA A N 1
ATOM 1556 C CA . ALA A 1 195 ? 5.745 26.559 -37.339 1.00 92.19 195 ALA A CA 1
ATOM 1557 C C . ALA A 1 195 ? 4.639 27.024 -38.312 1.00 92.19 195 ALA A C 1
ATOM 1559 O O . ALA A 1 195 ? 3.714 27.734 -37.898 1.00 92.19 195 ALA A O 1
ATOM 1560 N N . PRO A 1 196 ? 4.673 26.600 -39.591 1.00 91.25 196 PRO A N 1
ATOM 1561 C CA . PRO A 1 196 ? 3.609 26.897 -40.543 1.00 91.25 196 PRO A CA 1
ATOM 1562 C C . PRO A 1 196 ? 2.234 26.381 -40.079 1.00 91.25 196 PRO A C 1
ATOM 1564 O O . PRO A 1 196 ? 2.155 25.340 -39.418 1.00 91.25 196 PRO A O 1
ATOM 1567 N N . PRO A 1 197 ? 1.124 27.031 -40.479 1.00 86.56 197 PRO A N 1
ATOM 1568 C CA . PRO A 1 197 ? -0.214 26.556 -40.146 1.00 86.56 197 PRO A CA 1
ATOM 1569 C C . PRO A 1 197 ? -0.433 25.106 -40.589 1.00 86.56 197 PRO A C 1
ATOM 1571 O O . PRO A 1 197 ? -0.130 24.737 -41.726 1.00 86.56 197 PRO A O 1
ATOM 1574 N N . ARG A 1 198 ? -1.011 24.288 -39.698 1.00 84.88 198 ARG A N 1
ATOM 1575 C CA . ARG A 1 198 ? -1.313 22.859 -39.932 1.00 84.88 198 ARG A CA 1
ATOM 1576 C C . ARG A 1 198 ? -0.075 21.983 -40.210 1.00 84.88 198 ARG A C 1
ATOM 1578 O O . ARG A 1 198 ? -0.218 20.892 -40.773 1.00 84.88 198 ARG A O 1
ATOM 1585 N N . ALA A 1 199 ? 1.116 22.442 -39.832 1.00 92.44 199 ALA A N 1
ATOM 1586 C CA . ALA A 1 199 ? 2.311 21.611 -39.755 1.00 92.44 199 ALA A CA 1
ATOM 1587 C C . ALA A 1 199 ? 2.431 20.952 -38.372 1.00 92.44 199 ALA A C 1
ATOM 1589 O O . ALA A 1 199 ? 1.893 21.453 -37.385 1.00 92.44 199 ALA A O 1
ATOM 1590 N N . CYS A 1 200 ? 3.153 19.839 -38.305 1.00 95.56 200 CYS A N 1
ATOM 1591 C CA . CYS A 1 200 ? 3.709 19.325 -37.060 1.00 95.56 200 CYS A CA 1
ATOM 1592 C C . CYS A 1 200 ? 5.208 19.632 -37.014 1.00 95.56 200 CYS A C 1
ATOM 1594 O O . CYS A 1 200 ? 5.835 19.841 -38.051 1.00 95.56 200 CYS A O 1
ATOM 1596 N N . THR A 1 201 ? 5.784 19.644 -35.818 1.00 97.56 201 THR A N 1
ATOM 1597 C CA . THR A 1 201 ? 7.221 19.874 -35.627 1.00 97.56 201 THR A CA 1
ATOM 1598 C C . THR A 1 201 ? 7.836 18.678 -34.924 1.00 97.56 201 THR A C 1
ATOM 1600 O O . THR A 1 201 ? 7.285 18.199 -33.935 1.00 97.56 201 THR A O 1
ATOM 1603 N N . VAL A 1 202 ? 8.993 18.226 -35.397 1.00 97.44 202 VAL A N 1
ATOM 1604 C CA . VAL A 1 202 ? 9.841 17.255 -34.701 1.00 97.44 202 VAL A CA 1
ATOM 1605 C C . VAL A 1 202 ? 11.138 17.947 -34.315 1.00 97.44 202 VAL A C 1
ATOM 1607 O O . VAL A 1 202 ? 11.769 18.600 -35.146 1.00 97.44 202 VAL A O 1
ATOM 1610 N N . VAL A 1 203 ? 11.544 17.790 -33.060 1.00 97.00 203 VAL A N 1
ATOM 1611 C CA . VAL A 1 203 ? 12.874 18.158 -32.583 1.00 97.00 203 VAL A CA 1
ATOM 1612 C C . VAL A 1 203 ? 13.602 16.883 -32.196 1.00 97.00 203 VAL A C 1
ATOM 1614 O O . VAL A 1 203 ? 13.182 16.179 -31.285 1.00 97.00 203 VAL A O 1
ATOM 1617 N N . PHE A 1 204 ? 14.691 16.595 -32.893 1.00 96.50 204 PHE A N 1
ATOM 1618 C CA . PHE A 1 204 ? 15.566 15.463 -32.630 1.00 96.50 204 PHE A CA 1
ATOM 1619 C C . PHE A 1 204 ? 16.736 15.910 -31.756 1.00 96.50 204 PHE A C 1
ATOM 1621 O O . PHE A 1 204 ? 17.427 16.880 -32.078 1.00 96.50 204 PHE A O 1
ATOM 1628 N N . ARG A 1 205 ? 16.950 15.216 -30.637 1.00 95.06 205 ARG A N 1
ATOM 1629 C CA . ARG A 1 205 ? 18.051 15.451 -29.701 1.00 95.06 205 ARG A CA 1
ATOM 1630 C C . ARG A 1 205 ? 18.934 14.220 -29.591 1.00 95.06 205 ARG A C 1
ATOM 1632 O O . ARG A 1 205 ? 18.451 13.090 -29.622 1.00 95.06 205 ARG A O 1
ATOM 1639 N N . CYS A 1 206 ? 20.224 14.475 -29.432 1.00 91.56 206 CYS A N 1
ATOM 1640 C CA . CYS A 1 206 ? 21.259 13.463 -29.328 1.00 91.56 206 CYS A CA 1
ATOM 1641 C C . CYS A 1 206 ? 22.352 13.924 -28.348 1.00 91.56 206 CYS A C 1
ATOM 1643 O O . CYS A 1 206 ? 22.419 15.107 -27.996 1.00 91.56 206 CYS A O 1
ATOM 1645 N N . ASP A 1 207 ? 23.206 12.990 -27.926 1.00 87.00 207 ASP A N 1
ATOM 1646 C CA . ASP A 1 207 ? 24.378 13.242 -27.087 1.00 87.00 207 ASP A CA 1
ATOM 1647 C C . ASP A 1 207 ? 25.265 14.382 -27.615 1.00 87.00 207 ASP A C 1
ATOM 1649 O O . ASP A 1 207 ? 25.467 14.566 -28.819 1.00 87.00 207 ASP A O 1
ATOM 1653 N N . LYS A 1 208 ? 25.843 15.145 -26.682 1.00 87.75 208 LYS A N 1
ATOM 1654 C CA . LYS A 1 208 ? 26.800 16.209 -26.996 1.00 87.75 208 LYS A CA 1
ATOM 1655 C C . LYS A 1 208 ? 28.065 15.632 -27.643 1.00 87.75 208 LYS A C 1
ATOM 1657 O O . LYS A 1 208 ? 28.606 14.624 -27.193 1.00 87.75 208 LYS A O 1
ATOM 1662 N N . GLY A 1 209 ? 28.587 16.342 -28.640 1.00 82.94 209 GLY A N 1
ATOM 1663 C CA . GLY A 1 209 ? 29.812 15.986 -29.355 1.00 82.94 209 GLY A CA 1
ATOM 1664 C C . GLY A 1 209 ? 29.602 14.937 -30.445 1.00 82.94 209 GLY A C 1
ATOM 1665 O O . GLY A 1 209 ? 30.578 14.374 -30.935 1.00 82.94 209 GLY A O 1
ATOM 1666 N N . VAL A 1 210 ? 28.351 14.651 -30.807 1.00 88.06 210 VAL A N 1
ATOM 1667 C CA . VAL A 1 210 ? 28.010 13.744 -31.904 1.00 88.06 210 VAL A CA 1
ATOM 1668 C C . VAL A 1 210 ? 27.731 14.549 -33.169 1.00 88.06 210 VAL A C 1
ATOM 1670 O O . VAL A 1 210 ? 26.945 15.496 -33.141 1.00 88.06 210 VAL A O 1
ATOM 1673 N N . THR A 1 211 ? 28.326 14.139 -34.286 1.00 88.94 211 THR A N 1
ATOM 1674 C CA . THR A 1 211 ? 27.983 14.632 -35.624 1.00 88.94 211 THR A CA 1
ATOM 1675 C C . THR A 1 211 ? 27.287 13.521 -36.393 1.00 88.94 211 THR A C 1
ATOM 1677 O O . THR A 1 211 ? 27.827 12.423 -36.532 1.00 88.94 211 THR A O 1
ATOM 1680 N N . LEU A 1 212 ? 26.070 13.790 -36.865 1.00 92.31 212 LEU A N 1
ATOM 1681 C CA . LEU A 1 212 ? 25.265 12.835 -37.622 1.00 92.31 212 LEU A CA 1
ATOM 1682 C C . LEU A 1 212 ? 24.926 13.397 -38.994 1.00 92.31 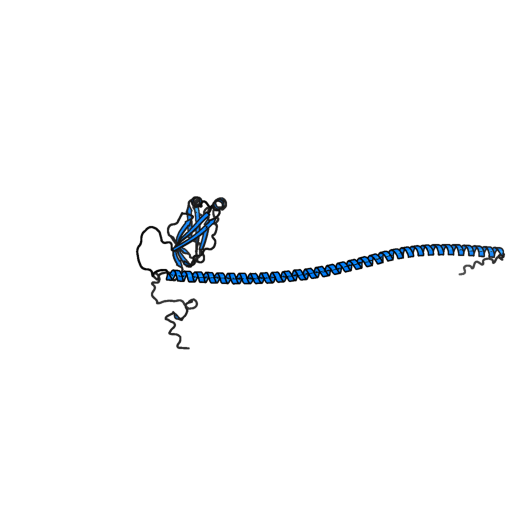212 LEU A C 1
ATOM 1684 O O . LEU A 1 212 ? 24.558 14.564 -39.111 1.00 92.31 212 LEU A O 1
ATOM 1688 N N . LYS A 1 213 ? 24.928 12.521 -39.995 1.00 92.94 213 LYS A N 1
ATOM 1689 C CA . LYS A 1 213 ? 24.231 12.730 -41.261 1.00 92.94 213 LYS A CA 1
ATOM 1690 C C . LYS A 1 213 ? 22.986 11.859 -41.265 1.00 92.94 213 LYS A C 1
ATOM 1692 O O . LYS A 1 213 ? 23.094 10.642 -41.115 1.00 92.94 213 LYS A O 1
ATOM 1697 N N . PHE A 1 214 ? 21.807 12.454 -41.392 1.00 95.06 214 PHE A N 1
ATOM 1698 C CA . PHE A 1 214 ? 20.548 11.735 -41.208 1.00 95.06 214 PHE A CA 1
ATOM 1699 C C . PHE A 1 214 ? 19.372 12.327 -41.980 1.00 95.06 214 PHE A C 1
ATOM 1701 O O . PHE A 1 214 ? 19.426 13.457 -42.460 1.00 95.06 214 PHE A O 1
ATOM 1708 N N . GLN A 1 215 ? 18.283 11.565 -42.061 1.00 96.44 215 GLN A N 1
ATOM 1709 C CA . GLN A 1 215 ? 16.974 12.031 -42.512 1.00 96.44 215 GLN A CA 1
ATOM 1710 C C . GLN A 1 215 ? 15.966 11.866 -41.378 1.00 96.44 215 GLN A C 1
ATOM 1712 O O . GLN A 1 215 ? 15.824 10.774 -40.836 1.00 96.44 215 GLN A O 1
ATOM 1717 N N . LEU A 1 216 ? 15.250 12.930 -41.012 1.00 96.75 216 LEU A N 1
ATOM 1718 C CA . LEU A 1 216 ? 14.102 12.797 -40.114 1.00 96.75 216 LEU A CA 1
ATOM 1719 C C . LEU A 1 216 ? 12.886 12.328 -40.890 1.00 96.75 216 LEU A C 1
ATOM 1721 O O . LEU A 1 216 ? 12.710 12.701 -42.052 1.00 96.75 216 LEU A O 1
ATOM 1725 N N . PHE A 1 217 ? 12.010 11.585 -40.223 1.00 95.44 217 PHE A N 1
ATOM 1726 C CA . PHE A 1 217 ? 10.745 11.182 -40.810 1.00 95.44 217 PHE A CA 1
ATOM 1727 C C . PHE A 1 217 ? 9.564 11.244 -39.846 1.00 95.44 217 PHE A C 1
ATOM 1729 O O . PHE A 1 217 ? 9.703 11.101 -38.629 1.00 95.44 217 PHE A O 1
ATOM 1736 N N . VAL A 1 218 ? 8.389 11.446 -40.442 1.00 95.62 218 VAL A N 1
ATOM 1737 C CA . VAL A 1 218 ? 7.068 11.355 -39.814 1.00 95.62 218 VAL A CA 1
ATOM 1738 C C . VAL A 1 218 ? 6.170 10.572 -40.769 1.00 95.62 218 VAL A C 1
ATOM 1740 O O . VAL A 1 218 ? 5.852 11.056 -41.856 1.00 95.62 218 VAL A O 1
ATOM 1743 N N . GLY A 1 219 ? 5.804 9.352 -40.379 1.00 92.31 219 GLY A N 1
ATOM 1744 C CA . GLY A 1 219 ? 5.161 8.365 -41.242 1.00 92.31 219 GLY A CA 1
ATOM 1745 C C . GLY A 1 219 ? 5.998 8.079 -42.487 1.00 92.31 219 GLY A C 1
ATOM 1746 O O . GLY A 1 219 ? 7.154 7.663 -42.399 1.00 92.31 219 GLY A O 1
ATOM 1747 N N . SER A 1 220 ? 5.422 8.324 -43.659 1.00 87.44 220 SER A N 1
ATOM 1748 C CA . SER A 1 220 ? 6.083 8.140 -44.952 1.00 87.44 220 SER A CA 1
ATOM 1749 C C . SER A 1 220 ? 6.978 9.320 -45.358 1.00 87.44 220 SER A C 1
ATOM 1751 O O . SER A 1 220 ? 7.895 9.151 -46.169 1.00 87.44 220 SER A O 1
ATOM 1753 N N . LYS A 1 221 ? 6.764 10.512 -44.783 1.00 91.00 221 LYS A N 1
ATOM 1754 C CA . LYS A 1 221 ? 7.500 11.734 -45.141 1.00 91.00 221 LYS A CA 1
ATOM 1755 C C . LYS A 1 221 ? 8.902 11.735 -44.553 1.00 91.00 221 LYS A C 1
ATOM 1757 O O . LYS A 1 221 ? 9.059 11.547 -43.353 1.00 91.00 221 LYS A O 1
ATOM 1762 N N . ARG A 1 222 ? 9.901 12.052 -45.381 1.00 93.50 222 ARG A N 1
ATOM 1763 C CA . ARG A 1 222 ? 11.320 12.189 -45.009 1.00 93.50 222 ARG A CA 1
ATOM 1764 C C . ARG A 1 222 ? 11.860 13.567 -45.352 1.00 93.50 222 ARG A C 1
ATOM 1766 O O . ARG A 1 222 ? 11.444 14.173 -46.339 1.00 93.50 222 ARG A O 1
ATOM 1773 N N . THR A 1 223 ? 12.816 14.042 -44.567 1.00 94.38 223 THR 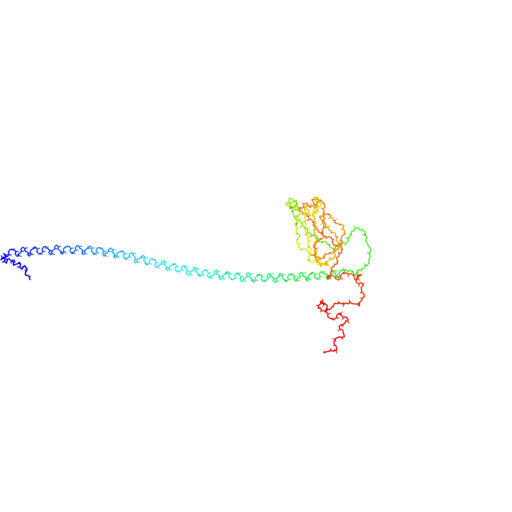A N 1
ATOM 1774 C CA . THR A 1 223 ? 13.635 15.197 -44.938 1.00 94.38 223 THR A CA 1
ATOM 1775 C C . THR A 1 223 ? 14.690 14.804 -45.964 1.00 94.38 223 THR A C 1
ATOM 1777 O O . THR A 1 223 ? 14.994 13.627 -46.172 1.00 94.38 223 THR A O 1
ATOM 1780 N N . ILE A 1 224 ? 15.324 15.804 -46.568 1.00 92.00 224 ILE A N 1
ATOM 1781 C CA . ILE A 1 224 ? 16.614 15.590 -47.226 1.00 92.00 224 ILE A CA 1
ATOM 1782 C C . ILE A 1 224 ? 17.669 15.137 -46.196 1.00 92.00 224 ILE A C 1
ATOM 1784 O O . ILE A 1 224 ? 17.489 15.397 -45.001 1.00 92.00 224 ILE A O 1
ATOM 1788 N N . PRO A 1 225 ? 18.748 14.461 -46.629 1.00 92.69 225 PRO A N 1
ATOM 1789 C CA . PRO A 1 225 ? 19.905 14.201 -45.782 1.00 92.69 225 PRO A CA 1
ATOM 1790 C C . PRO A 1 225 ? 20.472 15.505 -45.224 1.00 92.69 225 PRO A C 1
ATOM 1792 O O . PRO A 1 225 ? 20.767 16.432 -45.976 1.00 92.69 225 PRO A O 1
ATOM 1795 N N . ILE A 1 226 ? 20.609 15.569 -43.907 1.00 92.69 226 ILE A N 1
ATOM 1796 C CA . ILE A 1 226 ? 21.102 16.728 -43.171 1.00 92.69 226 ILE A CA 1
ATOM 1797 C C . ILE A 1 226 ? 22.285 16.284 -42.333 1.00 92.69 226 ILE A C 1
ATOM 1799 O O . ILE A 1 226 ? 22.217 15.259 -41.659 1.00 92.69 226 ILE A O 1
ATOM 1803 N N . GLU A 1 227 ? 23.350 17.071 -42.365 1.00 92.44 227 GLU A N 1
ATOM 1804 C CA . GLU A 1 227 ? 24.482 16.931 -41.461 1.00 92.44 227 GLU A CA 1
ATOM 1805 C C . GLU A 1 227 ? 24.331 17.920 -40.302 1.00 92.44 227 GLU A C 1
ATOM 1807 O O . GLU A 1 227 ? 24.101 19.113 -40.517 1.00 92.44 227 GLU A O 1
ATOM 1812 N N . TYR A 1 228 ? 24.409 17.427 -39.067 1.00 93.44 228 TYR A N 1
ATOM 1813 C CA . TYR A 1 228 ? 24.248 18.250 -37.874 1.00 93.44 228 TYR A CA 1
ATOM 1814 C C . TYR A 1 228 ? 25.139 17.770 -36.727 1.00 93.44 228 TYR A C 1
ATOM 1816 O O . TYR A 1 228 ? 25.212 16.576 -36.427 1.00 93.44 228 TYR A O 1
ATOM 1824 N N . THR A 1 229 ? 25.775 18.730 -36.055 1.00 91.56 229 THR A N 1
ATOM 1825 C CA . THR A 1 229 ? 26.625 18.500 -34.882 1.00 91.56 229 THR A CA 1
ATOM 1826 C C . THR A 1 229 ? 25.900 18.935 -33.617 1.00 91.56 229 THR A C 1
ATOM 1828 O O . THR A 1 229 ? 25.585 20.110 -33.430 1.00 91.56 229 THR A O 1
ATOM 1831 N N . PHE A 1 230 ? 25.673 17.987 -32.714 1.00 91.06 230 PHE A N 1
ATOM 1832 C CA . PHE A 1 230 ? 24.992 18.209 -31.448 1.00 91.06 230 PHE A CA 1
ATOM 1833 C C . PHE A 1 230 ? 25.967 18.785 -30.418 1.00 91.06 230 PHE A C 1
ATOM 1835 O O . PHE A 1 230 ? 26.824 18.090 -29.879 1.00 91.06 230 PHE A O 1
ATOM 1842 N N . THR A 1 231 ? 25.844 20.075 -30.110 1.00 84.81 231 THR A N 1
ATOM 1843 C CA . THR A 1 231 ? 26.754 20.788 -29.188 1.00 84.81 231 THR A CA 1
ATOM 1844 C C . THR A 1 231 ? 26.332 20.711 -27.715 1.00 84.81 231 THR A C 1
ATOM 1846 O O . THR A 1 231 ? 27.057 21.180 -26.834 1.00 84.81 231 THR A O 1
ATOM 1849 N N . GLY A 1 232 ? 25.188 20.081 -27.428 1.00 74.56 232 GLY A N 1
ATOM 1850 C CA . GLY A 1 232 ? 24.604 19.945 -26.089 1.00 74.56 232 GLY A CA 1
ATOM 1851 C C . GLY A 1 232 ? 23.560 21.010 -25.735 1.00 74.56 232 GLY A C 1
ATOM 1852 O O . GLY A 1 232 ? 22.863 20.849 -24.738 1.00 74.56 232 GLY A O 1
ATOM 1853 N N . TYR A 1 233 ? 23.406 22.056 -26.554 1.00 68.56 233 TYR A N 1
ATOM 1854 C CA . TYR A 1 233 ? 22.321 23.032 -26.432 1.00 68.56 233 TYR A CA 1
ATOM 1855 C C . TYR A 1 233 ? 21.317 22.841 -27.574 1.00 68.56 233 TYR A C 1
ATOM 1857 O O . TYR A 1 233 ? 21.642 23.063 -28.737 1.00 68.56 233 TYR A O 1
ATOM 1865 N N . GLY A 1 234 ? 20.085 22.447 -27.240 1.00 78.81 234 GLY A N 1
ATOM 1866 C CA . GLY A 1 234 ? 19.001 22.281 -28.213 1.00 78.81 234 GLY A CA 1
ATOM 1867 C C . GLY A 1 234 ? 19.042 20.967 -29.003 1.00 78.81 234 GLY A C 1
ATOM 1868 O O . GLY A 1 234 ? 19.685 19.997 -28.611 1.00 78.81 234 GLY A O 1
ATOM 1869 N N . GLY A 1 235 ? 18.278 20.922 -30.093 1.00 91.19 235 GLY A N 1
ATOM 1870 C CA . GLY A 1 235 ? 18.178 19.782 -31.003 1.00 91.19 235 GLY A CA 1
ATOM 1871 C C . GLY A 1 235 ? 17.879 20.245 -32.424 1.00 91.19 235 GLY A C 1
ATOM 1872 O O . GLY A 1 235 ? 17.528 21.408 -32.640 1.00 91.19 235 GLY A O 1
ATOM 1873 N N . TYR A 1 236 ? 17.997 19.341 -33.391 1.00 95.62 236 TYR A N 1
ATOM 1874 C CA . TYR A 1 236 ? 17.650 19.648 -34.772 1.00 95.62 236 TYR A CA 1
ATOM 1875 C C . TYR A 1 236 ? 16.127 19.667 -34.939 1.00 95.62 236 TYR A C 1
ATOM 1877 O O . TYR A 1 236 ? 15.454 18.681 -34.639 1.00 95.62 236 TYR A O 1
ATOM 1885 N N . ARG A 1 237 ? 15.580 20.788 -35.415 1.00 95.56 237 ARG A N 1
ATOM 1886 C CA . ARG A 1 237 ? 14.139 21.002 -35.597 1.00 95.56 237 ARG A CA 1
ATOM 1887 C C . ARG A 1 237 ? 13.755 20.921 -37.073 1.00 95.56 237 ARG A C 1
ATOM 1889 O O . ARG A 1 237 ? 14.373 21.588 -37.899 1.00 95.56 237 ARG A O 1
ATOM 1896 N N . HIS A 1 238 ? 12.674 20.205 -37.379 1.00 97.00 238 HIS A N 1
ATOM 1897 C CA . HIS A 1 238 ? 12.050 20.209 -38.701 1.00 97.00 238 HIS A CA 1
ATOM 1898 C C . HIS A 1 238 ? 10.519 20.231 -38.622 1.00 97.00 238 HIS A C 1
ATOM 1900 O O . HIS A 1 238 ? 9.927 19.580 -37.759 1.00 97.00 238 HIS A O 1
ATOM 1906 N N . ASP A 1 239 ? 9.882 20.949 -39.550 1.00 96.88 239 ASP A N 1
ATOM 1907 C CA . ASP A 1 239 ? 8.425 21.068 -39.638 1.00 96.88 239 ASP A CA 1
ATOM 1908 C C . ASP A 1 239 ? 7.888 20.247 -40.824 1.00 96.88 239 ASP A C 1
ATOM 1910 O O . ASP A 1 239 ? 8.255 20.480 -41.975 1.00 96.88 239 ASP A O 1
ATOM 1914 N N . PHE A 1 240 ? 6.974 19.311 -40.561 1.00 95.75 240 PHE A N 1
ATOM 1915 C CA . PHE A 1 240 ? 6.331 18.478 -41.579 1.00 95.75 240 PHE A CA 1
ATOM 1916 C C . PHE A 1 240 ? 4.893 18.931 -41.827 1.00 95.75 240 PHE A C 1
ATOM 1918 O O . PHE A 1 240 ? 4.134 19.237 -40.908 1.00 95.75 240 PHE A O 1
ATOM 1925 N N . LYS A 1 241 ? 4.473 18.940 -43.093 1.00 91.81 241 LYS A N 1
ATOM 1926 C CA . LYS A 1 241 ? 3.102 19.307 -43.474 1.00 91.81 241 LYS A CA 1
ATOM 1927 C C . LYS A 1 241 ? 2.181 18.090 -43.470 1.00 91.81 241 LYS A C 1
ATOM 1929 O O . LYS A 1 241 ? 2.599 16.983 -43.804 1.00 91.81 241 LYS A O 1
ATOM 1934 N N . LYS A 1 242 ? 0.894 18.328 -43.196 1.00 87.19 242 LYS A N 1
ATOM 1935 C CA . LYS A 1 242 ? -0.185 17.331 -43.310 1.00 87.19 242 LYS A CA 1
ATOM 1936 C C . LYS A 1 242 ? 0.101 16.040 -42.529 1.00 87.19 242 LYS A C 1
ATOM 1938 O O . LYS A 1 242 ? 0.116 14.953 -43.090 1.00 87.19 242 LYS A O 1
ATOM 1943 N N . VAL A 1 243 ? 0.335 16.170 -41.228 1.00 89.06 243 VAL A N 1
ATOM 1944 C CA . VAL A 1 243 ? 0.587 15.029 -40.330 1.00 89.06 243 VAL A CA 1
ATOM 1945 C C . VAL A 1 243 ? -0.577 14.035 -40.259 1.00 89.06 243 VAL A C 1
ATOM 1947 O O . VAL A 1 243 ? -0.366 12.856 -40.021 1.00 89.06 243 VAL A O 1
ATOM 1950 N N . ARG A 1 244 ? -1.812 14.505 -40.487 1.00 88.62 244 ARG A N 1
ATOM 1951 C CA . ARG A 1 244 ? -3.025 13.672 -40.450 1.00 88.62 244 ARG A CA 1
ATOM 1952 C C . ARG A 1 244 ? -3.005 12.562 -41.498 1.00 88.62 244 ARG A C 1
ATOM 1954 O O . ARG A 1 244 ? -3.520 11.491 -41.223 1.00 88.62 244 ARG A O 1
ATOM 1961 N N . ASP A 1 245 ? -2.390 12.832 -42.644 1.00 90.19 245 ASP A N 1
ATOM 1962 C CA . ASP A 1 245 ? -2.295 11.893 -43.764 1.00 90.19 245 ASP A CA 1
ATOM 1963 C C . ASP A 1 245 ? -1.278 10.772 -43.478 1.00 90.19 245 ASP A C 1
ATOM 1965 O O . ASP A 1 245 ? -1.261 9.764 -44.171 1.00 90.19 245 ASP A O 1
ATOM 1969 N N . GLU A 1 246 ? -0.429 10.954 -42.461 1.00 90.56 246 GLU A N 1
ATOM 1970 C CA . GLU A 1 246 ? 0.629 10.016 -42.069 1.00 90.56 246 GLU A CA 1
ATOM 1971 C C . GLU A 1 246 ? 0.220 9.095 -40.911 1.00 90.56 246 GLU A C 1
ATOM 1973 O O . GLU A 1 246 ? 1.013 8.253 -40.495 1.00 90.56 246 GLU A O 1
ATOM 1978 N N . VAL A 1 247 ? -0.981 9.279 -40.348 1.00 91.06 247 VAL A N 1
ATOM 1979 C CA . VAL A 1 247 ? -1.499 8.413 -39.282 1.00 91.06 247 VAL A CA 1
ATOM 1980 C C . VAL A 1 247 ? -1.966 7.099 -39.905 1.00 91.06 247 VAL A C 1
ATOM 1982 O O . VAL A 1 247 ? -2.805 7.096 -40.805 1.00 91.06 247 VAL A O 1
ATOM 1985 N N . GLU A 1 248 ? -1.416 5.988 -39.422 1.00 87.62 248 GLU A N 1
ATOM 1986 C CA . GLU A 1 248 ? -1.766 4.637 -39.852 1.00 87.62 248 GLU A CA 1
ATOM 1987 C C . GLU A 1 248 ? -3.205 4.266 -39.440 1.00 87.62 248 GLU A C 1
ATOM 1989 O O . GLU A 1 248 ? -3.820 4.885 -38.567 1.00 87.62 248 GLU A O 1
ATOM 1994 N N . LEU A 1 249 ? -3.753 3.217 -40.065 1.00 87.38 249 LEU A N 1
ATOM 1995 C CA . LEU A 1 249 ? -5.117 2.731 -39.804 1.00 87.38 249 LEU A CA 1
ATOM 1996 C C . LEU A 1 249 ? -5.333 2.278 -38.349 1.00 87.38 249 LEU A C 1
ATOM 1998 O O . LEU A 1 249 ? -6.462 2.307 -37.864 1.00 87.38 249 LEU A O 1
ATOM 2002 N N . ASP A 1 250 ? -4.268 1.878 -37.654 1.00 90.56 250 ASP A N 1
ATOM 2003 C CA . ASP A 1 250 ? -4.280 1.458 -36.248 1.00 90.56 250 ASP A CA 1
ATOM 2004 C C . ASP A 1 250 ? -4.177 2.638 -35.254 1.00 90.56 250 ASP A C 1
ATOM 2006 O O . ASP A 1 250 ? -3.952 2.438 -34.060 1.00 90.56 250 ASP A O 1
ATOM 2010 N N . ASP A 1 251 ? -4.361 3.874 -35.733 1.00 93.25 251 ASP A N 1
ATOM 2011 C CA . ASP A 1 251 ? -4.223 5.120 -34.970 1.00 93.25 251 ASP A CA 1
ATOM 2012 C C . ASP A 1 251 ? -2.807 5.348 -34.409 1.00 93.25 251 ASP A C 1
ATOM 2014 O O . ASP A 1 251 ? -2.617 5.984 -33.356 1.00 93.25 251 ASP A O 1
ATOM 2018 N N . THR A 1 252 ? -1.796 4.827 -35.111 1.00 93.62 252 THR A N 1
ATOM 2019 C CA . THR A 1 252 ? -0.387 5.037 -34.784 1.00 93.62 252 THR A CA 1
ATOM 2020 C C . THR A 1 252 ? 0.327 5.933 -35.791 1.00 93.62 252 THR A C 1
ATOM 2022 O O . THR A 1 252 ? -0.078 6.087 -36.938 1.00 93.62 252 THR A O 1
ATOM 2025 N N . LEU A 1 253 ? 1.378 6.605 -35.329 1.00 95.12 253 LEU A N 1
ATOM 2026 C CA . LEU A 1 253 ? 2.249 7.436 -36.153 1.00 95.12 253 LEU A CA 1
ATOM 2027 C C . LEU A 1 253 ? 3.700 7.113 -35.812 1.00 95.12 253 LEU A C 1
ATOM 2029 O O . LEU A 1 253 ? 4.086 7.144 -34.639 1.00 95.12 253 LEU A O 1
ATOM 2033 N N . LEU A 1 254 ? 4.507 6.829 -36.830 1.00 95.88 254 LEU A N 1
ATOM 2034 C CA . LEU A 1 254 ? 5.944 6.632 -36.668 1.00 95.88 254 LEU A CA 1
ATOM 2035 C C . LEU A 1 254 ? 6.676 7.966 -36.799 1.00 95.88 254 LEU A C 1
ATOM 2037 O O . LEU A 1 254 ? 6.485 8.699 -37.765 1.00 95.88 254 LEU A O 1
ATOM 2041 N N . VAL A 1 255 ? 7.532 8.272 -35.833 1.00 97.38 255 VAL A N 1
ATOM 2042 C CA . VAL A 1 255 ? 8.442 9.421 -35.863 1.00 97.38 255 VAL A CA 1
ATOM 2043 C C . VAL A 1 255 ? 9.844 8.890 -35.636 1.00 97.38 255 VAL A C 1
ATOM 2045 O O . VAL A 1 255 ? 10.049 8.080 -34.734 1.00 97.38 255 VAL A O 1
ATOM 2048 N N . GLY A 1 256 ? 10.818 9.317 -36.426 1.00 96.19 256 GLY A N 1
ATOM 2049 C CA . GLY A 1 256 ? 12.160 8.783 -36.262 1.00 96.19 256 GLY A CA 1
ATOM 2050 C C . GLY A 1 256 ? 13.218 9.456 -37.106 1.00 96.19 256 GLY A C 1
ATOM 2051 O O . GLY A 1 256 ? 13.009 10.518 -37.699 1.00 96.19 256 GLY A O 1
ATOM 2052 N N . VAL A 1 257 ? 14.377 8.810 -37.120 1.00 96.19 257 VAL A N 1
ATOM 2053 C CA . VAL A 1 257 ? 15.558 9.237 -37.851 1.00 96.19 257 VAL A CA 1
ATOM 2054 C C . VAL A 1 257 ? 16.211 8.048 -38.545 1.00 96.19 257 VAL A C 1
ATOM 2056 O O . VAL A 1 257 ? 16.459 7.010 -37.929 1.00 96.19 257 VAL A O 1
ATOM 2059 N N . ASP A 1 258 ? 16.508 8.226 -39.825 1.00 94.19 258 ASP A N 1
ATOM 2060 C CA . ASP A 1 258 ? 17.335 7.330 -40.620 1.00 94.19 258 ASP A CA 1
ATOM 2061 C C . ASP A 1 258 ? 18.769 7.879 -40.616 1.00 94.19 258 ASP A C 1
ATOM 2063 O O . ASP A 1 258 ? 19.039 8.946 -41.174 1.00 94.19 258 ASP A O 1
ATOM 2067 N N . ILE A 1 259 ? 19.691 7.185 -39.949 1.00 92.75 259 ILE A N 1
ATOM 2068 C CA . ILE A 1 259 ? 21.089 7.602 -39.811 1.00 92.75 259 ILE A CA 1
ATOM 2069 C C . ILE A 1 259 ? 21.893 7.053 -40.986 1.00 92.75 259 ILE A C 1
ATOM 2071 O O . ILE A 1 259 ? 21.958 5.845 -41.219 1.00 92.75 259 ILE A O 1
ATOM 2075 N N . LEU A 1 260 ? 22.525 7.965 -41.716 1.00 90.19 260 LEU A N 1
ATOM 2076 C CA . LEU A 1 260 ? 23.358 7.685 -42.882 1.00 90.19 260 LEU A CA 1
ATOM 2077 C C . LEU A 1 260 ? 24.829 7.586 -42.491 1.00 90.19 260 LEU A C 1
ATOM 2079 O O . LEU A 1 260 ? 25.523 6.679 -42.927 1.00 90.19 260 LEU A O 1
ATOM 2083 N N . GLU A 1 261 ? 25.303 8.513 -41.661 1.00 85.94 261 GLU A N 1
ATOM 2084 C CA . GLU A 1 261 ? 26.684 8.552 -41.176 1.00 85.94 261 GLU A CA 1
ATOM 2085 C C . GLU A 1 261 ? 26.686 9.047 -39.725 1.00 85.94 261 GLU A C 1
ATOM 2087 O O . GLU A 1 261 ? 25.851 9.868 -39.330 1.00 85.94 261 GLU A O 1
ATOM 2092 N N . CYS A 1 262 ? 27.610 8.536 -38.914 1.00 83.19 262 CYS A N 1
ATOM 2093 C CA . CYS A 1 262 ? 27.716 8.877 -37.501 1.00 83.19 262 CYS A CA 1
ATOM 2094 C C . CYS A 1 262 ? 29.184 8.984 -37.094 1.00 83.19 262 CYS A C 1
ATOM 2096 O O . CYS A 1 262 ? 29.935 8.014 -37.193 1.00 83.19 262 CYS A O 1
ATOM 2098 N N . CYS A 1 263 ? 29.557 10.154 -36.589 1.00 78.50 263 CYS A N 1
ATOM 2099 C CA . CYS A 1 263 ? 30.864 10.433 -36.020 1.00 78.50 263 CYS A CA 1
ATOM 2100 C C . CYS A 1 263 ? 30.670 10.805 -34.550 1.00 78.50 263 CYS A C 1
ATOM 2102 O O . CYS A 1 263 ? 30.169 11.884 -34.226 1.00 78.50 263 CYS A O 1
ATOM 2104 N N . THR A 1 264 ? 31.059 9.908 -33.646 1.00 69.62 264 THR A N 1
ATOM 2105 C CA . THR A 1 264 ? 31.124 10.200 -32.212 1.00 69.62 264 THR A CA 1
ATOM 2106 C C . THR A 1 264 ? 32.585 10.327 -31.798 1.00 69.62 264 THR A C 1
ATOM 2108 O O . THR A 1 264 ? 33.439 9.557 -32.232 1.00 69.62 264 THR A O 1
ATOM 2111 N N . TRP A 1 265 ? 32.883 11.280 -30.918 1.00 52.94 265 TRP A N 1
ATOM 2112 C CA . TRP A 1 265 ? 34.211 11.468 -30.320 1.00 52.94 265 TRP A CA 1
ATOM 2113 C C . TRP A 1 265 ? 34.736 10.239 -29.547 1.00 52.94 265 TRP A C 1
ATOM 2115 O O . TRP A 1 265 ? 35.926 10.162 -29.254 1.00 52.94 265 TRP A O 1
ATOM 2125 N N . ALA A 1 266 ? 33.865 9.270 -29.245 1.00 45.84 266 ALA A N 1
ATOM 2126 C CA . ALA A 1 266 ? 34.188 8.018 -28.565 1.00 45.84 266 ALA A CA 1
ATOM 2127 C C . ALA A 1 266 ? 34.286 6.794 -29.502 1.00 45.84 266 ALA A C 1
ATOM 2129 O O . ALA A 1 266 ? 34.576 5.697 -29.024 1.00 45.84 266 ALA A O 1
ATOM 2130 N N . SER A 1 267 ? 34.050 6.944 -30.813 1.00 40.38 267 SER A N 1
ATOM 2131 C CA . SER A 1 267 ? 34.126 5.833 -31.769 1.00 40.38 267 SER A CA 1
ATOM 2132 C C . SER A 1 267 ? 35.429 5.875 -32.581 1.00 40.38 267 SER A C 1
ATOM 2134 O O . SER A 1 267 ? 35.749 6.908 -33.169 1.00 40.38 267 SER A O 1
ATOM 2136 N N . PRO A 1 268 ? 36.175 4.758 -32.693 1.00 40.44 268 PRO A N 1
ATOM 2137 C CA . PRO A 1 268 ? 37.391 4.667 -33.508 1.00 40.44 268 PRO A CA 1
ATOM 2138 C C . PRO A 1 268 ? 37.116 4.660 -35.026 1.00 40.44 268 PRO A C 1
ATOM 2140 O O . PRO A 1 268 ? 38.031 4.439 -35.812 1.00 40.44 268 PRO A O 1
ATOM 2143 N N . ILE A 1 269 ? 35.866 4.876 -35.455 1.00 41.31 269 ILE A N 1
ATOM 2144 C CA . ILE A 1 269 ? 35.416 4.746 -36.853 1.00 41.31 269 ILE A CA 1
ATOM 2145 C C . ILE A 1 269 ? 35.486 6.088 -37.613 1.00 41.31 269 ILE A C 1
ATOM 2147 O O . ILE A 1 269 ? 35.017 6.198 -38.740 1.00 41.31 269 ILE A O 1
ATOM 2151 N N . CYS A 1 270 ? 36.129 7.116 -37.055 1.00 35.69 270 CYS A N 1
ATOM 2152 C CA . CYS A 1 270 ? 36.485 8.293 -37.844 1.00 35.69 270 CYS A CA 1
ATOM 2153 C C . CYS A 1 270 ? 37.814 8.011 -38.576 1.00 35.69 270 CYS A C 1
ATOM 2155 O O . CYS A 1 270 ? 38.841 7.877 -37.902 1.00 35.69 270 CYS A O 1
ATOM 2157 N N . PRO A 1 271 ? 37.852 7.885 -39.919 1.00 34.00 271 PRO A N 1
ATOM 2158 C CA . PRO A 1 271 ? 39.122 7.788 -40.624 1.00 34.00 271 PRO A CA 1
ATOM 2159 C C . PRO A 1 271 ? 39.947 9.057 -40.341 1.00 34.00 271 PRO A C 1
ATOM 2161 O O . PRO A 1 271 ? 39.412 10.169 -40.410 1.00 34.00 271 PRO A O 1
ATOM 2164 N N . PRO A 1 272 ? 41.245 8.930 -40.016 1.00 37.34 272 PRO A N 1
ATOM 2165 C CA . PRO A 1 272 ? 42.106 10.062 -39.712 1.00 37.34 272 PRO A CA 1
ATOM 2166 C C . PRO A 1 272 ? 42.471 10.784 -41.014 1.00 37.34 272 PRO A C 1
ATOM 2168 O O . PRO A 1 272 ? 43.574 10.643 -41.524 1.00 37.34 272 PRO A O 1
ATOM 2171 N N . ALA A 1 273 ? 41.534 11.539 -41.582 1.00 37.69 273 ALA A N 1
ATOM 2172 C CA . ALA A 1 273 ? 41.794 12.399 -42.737 1.00 37.69 273 ALA A CA 1
ATOM 2173 C C . ALA A 1 273 ? 41.729 13.898 -42.399 1.00 37.69 273 ALA A C 1
ATOM 2175 O O . ALA A 1 273 ? 42.090 14.718 -43.234 1.00 37.69 273 ALA A O 1
ATOM 2176 N N . ALA A 1 274 ? 41.340 14.276 -41.174 1.00 37.47 274 ALA A N 1
ATOM 2177 C CA . ALA A 1 274 ? 41.280 15.684 -40.756 1.00 37.47 274 ALA A CA 1
ATOM 2178 C C . ALA A 1 274 ? 42.313 16.084 -39.685 1.00 37.47 274 ALA A C 1
ATOM 2180 O O . ALA A 1 274 ? 42.483 17.268 -39.413 1.00 37.47 274 ALA A O 1
ATOM 2181 N N . CYS A 1 275 ? 43.067 15.139 -39.112 1.00 35.12 275 CYS A N 1
ATOM 2182 C CA . CYS A 1 275 ? 44.190 15.447 -38.218 1.00 35.12 275 CYS A CA 1
ATOM 2183 C C . CYS A 1 275 ? 45.513 15.513 -38.991 1.00 35.12 275 CYS A C 1
ATOM 2185 O O . CYS A 1 275 ? 46.474 14.820 -38.673 1.00 35.12 275 CYS A O 1
ATOM 2187 N N . ALA A 1 276 ? 45.562 16.357 -40.020 1.00 35.81 276 ALA A N 1
ATOM 2188 C CA . ALA A 1 276 ? 46.814 16.781 -40.632 1.00 35.81 276 ALA A CA 1
ATOM 2189 C C . ALA A 1 276 ? 47.358 17.993 -39.860 1.00 35.81 276 ALA A C 1
ATOM 2191 O O . ALA A 1 276 ? 47.291 19.123 -40.332 1.00 35.81 276 ALA A O 1
ATOM 2192 N N . LEU A 1 277 ? 47.879 17.766 -38.652 1.00 36.91 277 LEU A N 1
ATOM 2193 C CA . LEU A 1 277 ? 48.818 18.700 -38.032 1.00 36.91 277 LEU A CA 1
ATOM 2194 C C . LEU A 1 277 ? 50.069 17.924 -37.589 1.00 36.91 277 LEU A C 1
ATOM 2196 O O . LEU A 1 277 ? 49.938 16.877 -36.952 1.00 36.91 277 LEU A O 1
ATOM 2200 N N . PRO A 1 278 ? 51.276 18.388 -37.966 1.00 34.72 278 PRO A N 1
ATOM 2201 C CA . PRO A 1 278 ? 52.529 17.691 -37.692 1.00 34.72 278 PRO A CA 1
ATOM 2202 C C . PRO A 1 278 ? 52.815 17.595 -36.181 1.00 34.72 278 PRO A C 1
ATOM 2204 O O . PRO A 1 278 ? 52.387 18.456 -35.408 1.00 34.72 278 PRO A O 1
ATOM 2207 N N . PRO A 1 279 ? 53.556 16.563 -35.732 1.00 40.72 279 PRO A N 1
ATOM 2208 C CA . PRO A 1 279 ? 53.727 16.238 -34.323 1.00 40.72 279 PRO A CA 1
ATOM 2209 C C . PRO A 1 279 ? 54.816 17.111 -33.690 1.00 40.72 279 PRO A C 1
ATOM 2211 O O . PRO A 1 279 ? 55.871 16.626 -33.303 1.00 40.72 279 PRO A O 1
ATOM 2214 N N . THR A 1 280 ? 54.574 18.410 -33.567 1.00 41.94 280 THR A N 1
ATOM 2215 C CA . THR A 1 280 ? 55.427 19.311 -32.783 1.00 41.94 280 THR A CA 1
ATOM 2216 C C . THR A 1 280 ? 54.569 20.409 -32.181 1.00 41.94 280 THR A C 1
ATOM 2218 O O . THR A 1 280 ? 54.572 21.524 -32.686 1.00 41.94 280 THR A O 1
ATOM 2221 N N . THR A 1 281 ? 53.780 20.064 -31.157 1.00 44.34 281 THR A N 1
ATOM 2222 C CA . THR A 1 281 ? 53.311 20.923 -30.039 1.00 44.34 281 THR A CA 1
ATOM 2223 C C . THR A 1 281 ? 52.034 20.341 -29.423 1.00 44.34 281 THR A C 1
ATOM 2225 O O . THR A 1 281 ? 50.941 20.879 -29.549 1.00 44.34 281 THR A O 1
ATOM 2228 N N . CYS A 1 282 ? 52.158 19.231 -28.691 1.00 37.69 282 CYS A N 1
ATOM 2229 C CA . CYS A 1 282 ? 51.147 18.908 -27.684 1.00 37.69 282 CYS A CA 1
ATOM 2230 C C . CYS A 1 282 ? 51.443 19.778 -26.453 1.00 37.69 282 CYS A C 1
ATOM 2232 O O . CYS A 1 282 ? 52.175 19.376 -25.553 1.00 37.69 282 CYS A O 1
ATOM 2234 N N . ALA A 1 283 ? 50.965 21.021 -26.473 1.00 42.97 283 ALA A N 1
ATOM 2235 C CA . ALA A 1 283 ? 51.113 21.978 -25.380 1.00 42.97 283 ALA A CA 1
ATOM 2236 C C . ALA A 1 283 ? 49.960 21.829 -24.373 1.00 42.97 283 ALA A C 1
ATOM 2238 O O . ALA A 1 283 ? 49.195 22.761 -24.147 1.00 42.97 283 ALA A O 1
ATOM 2239 N N . LEU A 1 284 ? 49.809 20.642 -23.780 1.00 37.12 284 LEU A N 1
ATOM 2240 C CA . LEU A 1 284 ? 48.912 20.442 -22.641 1.00 37.12 284 LEU A CA 1
ATOM 2241 C C . LEU A 1 284 ? 49.688 19.801 -21.489 1.00 37.12 284 LEU A C 1
ATOM 2243 O O . LEU A 1 284 ? 50.117 18.651 -21.559 1.00 37.12 284 LEU A O 1
ATOM 2247 N N . ALA A 1 285 ? 49.886 20.597 -20.438 1.00 35.06 285 ALA A N 1
ATOM 2248 C CA . ALA A 1 285 ? 50.449 20.183 -19.161 1.00 35.06 285 ALA A CA 1
ATOM 2249 C C . ALA A 1 285 ? 49.543 19.138 -18.462 1.00 35.06 285 ALA A C 1
ATOM 2251 O O . ALA A 1 285 ? 48.321 19.161 -18.647 1.00 35.06 285 ALA A O 1
ATOM 2252 N N . PRO A 1 286 ? 50.111 18.217 -17.660 1.00 41.22 286 PRO A N 1
ATOM 2253 C CA . PRO A 1 286 ? 49.390 17.075 -17.098 1.00 41.22 286 PRO A CA 1
ATOM 2254 C C . PRO A 1 286 ? 48.507 17.530 -15.927 1.00 41.22 286 PRO A C 1
ATOM 2256 O O . PRO A 1 286 ? 49.024 18.005 -14.917 1.00 41.22 286 PRO A O 1
ATOM 2259 N N . PRO A 1 287 ? 47.173 17.402 -16.051 1.00 38.81 287 PRO A N 1
ATOM 2260 C CA . PRO A 1 287 ? 46.543 16.257 -15.386 1.00 38.81 287 PRO A CA 1
ATOM 2261 C C . PRO A 1 287 ? 45.435 15.542 -16.188 1.00 38.81 287 PRO A C 1
ATOM 2263 O O . PRO A 1 287 ? 44.782 14.660 -15.643 1.00 38.81 287 PRO A O 1
ATOM 2266 N N . TYR A 1 288 ? 45.216 15.848 -17.473 1.00 40.84 288 TYR A N 1
ATOM 2267 C CA . TYR A 1 288 ? 44.039 15.333 -18.209 1.00 40.84 288 TYR A CA 1
ATOM 2268 C C . TYR A 1 288 ? 44.316 14.229 -19.247 1.00 40.84 288 TYR A C 1
ATOM 2270 O O . TYR A 1 288 ? 43.420 13.867 -20.007 1.00 40.84 288 TYR A O 1
ATOM 2278 N N . CYS A 1 289 ? 45.525 13.661 -19.301 1.00 38.38 289 CYS A N 1
ATOM 2279 C CA . CYS A 1 289 ? 45.823 12.568 -20.233 1.00 38.38 289 CYS A CA 1
ATOM 2280 C C . CYS A 1 289 ? 45.524 11.204 -19.588 1.00 38.38 289 CYS A C 1
ATOM 2282 O O . CYS A 1 289 ? 46.263 10.743 -18.723 1.00 38.38 289 CYS A O 1
ATOM 2284 N N . THR A 1 290 ? 44.440 10.549 -20.011 1.00 44.06 290 THR A N 1
ATOM 2285 C CA . THR A 1 290 ? 43.975 9.246 -19.490 1.00 44.06 290 THR A CA 1
ATOM 2286 C C . THR A 1 290 ? 44.574 8.029 -20.213 1.00 44.06 290 THR A C 1
ATOM 2288 O O . THR A 1 290 ? 44.170 6.893 -19.960 1.00 44.06 290 THR A O 1
ATOM 2291 N N . TYR A 1 291 ? 45.568 8.218 -21.087 1.00 39.12 291 TYR A N 1
ATOM 2292 C CA . TYR A 1 291 ? 46.285 7.108 -21.723 1.00 39.12 291 TYR A CA 1
ATOM 2293 C C . TYR A 1 291 ? 47.314 6.484 -20.768 1.00 39.12 291 TYR A C 1
ATOM 2295 O O . TYR A 1 291 ? 48.134 7.179 -20.170 1.00 39.12 291 TYR A O 1
ATOM 2303 N N . ARG A 1 292 ? 47.314 5.145 -20.656 1.00 39.94 292 ARG A N 1
ATOM 2304 C CA . ARG A 1 292 ? 48.341 4.399 -19.907 1.00 39.94 292 ARG A CA 1
ATOM 2305 C C . ARG A 1 292 ? 49.755 4.755 -20.422 1.00 39.94 292 ARG A C 1
ATOM 2307 O O . ARG A 1 292 ? 49.954 4.764 -21.638 1.00 39.94 292 ARG A O 1
ATOM 2314 N N . PRO A 1 293 ? 50.771 4.909 -19.547 1.00 40.97 293 PRO A N 1
ATOM 2315 C CA . PRO A 1 293 ? 52.109 5.401 -19.919 1.00 40.97 293 PRO A CA 1
ATOM 2316 C C . PRO A 1 293 ? 52.909 4.542 -20.914 1.00 40.97 293 PRO A C 1
ATOM 2318 O O . PRO A 1 293 ? 53.980 4.950 -21.350 1.00 40.97 293 PRO A O 1
ATOM 2321 N N . ARG A 1 294 ? 52.438 3.343 -21.280 1.00 41.91 294 ARG A N 1
ATOM 2322 C CA . ARG A 1 294 ? 53.208 2.406 -22.116 1.00 41.91 294 ARG A CA 1
ATOM 2323 C C . ARG A 1 294 ? 53.078 2.631 -23.625 1.00 41.91 294 ARG A C 1
ATOM 2325 O O . ARG A 1 294 ? 53.820 2.002 -24.371 1.00 41.91 294 ARG A O 1
ATOM 2332 N N . SER A 1 295 ? 52.205 3.535 -24.065 1.00 48.47 295 SER A N 1
ATOM 2333 C CA . SER A 1 295 ? 51.976 3.801 -25.496 1.00 48.47 295 SER A CA 1
ATOM 2334 C C . SER A 1 295 ? 52.498 5.163 -25.963 1.00 48.47 295 SER A C 1
ATOM 2336 O O . SER A 1 295 ? 52.380 5.490 -27.139 1.00 48.47 295 SER A O 1
ATOM 2338 N N . CYS A 1 296 ? 53.078 5.967 -25.066 1.00 37.97 296 CYS A N 1
ATOM 2339 C CA . CYS A 1 296 ? 53.642 7.264 -25.421 1.00 37.97 296 CYS A CA 1
ATOM 2340 C C . CYS A 1 296 ? 55.155 7.122 -25.637 1.00 37.97 296 CYS A C 1
ATOM 2342 O O . CYS A 1 296 ? 55.886 6.734 -24.724 1.00 37.97 296 CYS A O 1
ATOM 2344 N N . ALA A 1 297 ? 55.639 7.456 -26.836 1.00 45.34 297 ALA A N 1
ATOM 2345 C CA . ALA A 1 297 ? 57.050 7.343 -27.226 1.00 45.34 297 ALA A CA 1
ATOM 2346 C C . ALA A 1 297 ? 58.021 8.208 -26.383 1.00 45.34 297 ALA A C 1
ATOM 2348 O O . ALA A 1 297 ? 59.235 8.089 -26.525 1.00 45.34 297 ALA A O 1
ATOM 2349 N N . LEU A 1 298 ? 57.507 9.039 -25.469 1.00 44.50 298 LEU A N 1
ATOM 2350 C CA . LEU A 1 298 ? 58.286 9.855 -24.531 1.00 44.50 298 LEU A CA 1
ATOM 2351 C C . LEU A 1 298 ? 58.581 9.157 -23.185 1.00 44.50 298 LEU A C 1
ATOM 2353 O O . LEU A 1 298 ? 59.413 9.636 -22.420 1.00 44.50 298 LEU A O 1
ATOM 2357 N N . GLY A 1 299 ? 57.965 8.003 -22.895 1.00 38.09 299 GLY A N 1
ATOM 2358 C CA . GLY A 1 299 ? 58.083 7.317 -21.597 1.00 38.09 299 GLY A CA 1
ATOM 2359 C C . GLY A 1 299 ? 59.382 6.536 -21.345 1.00 38.09 299 GLY A C 1
ATOM 2360 O O . GLY A 1 299 ? 59.525 5.945 -20.281 1.00 38.09 299 GLY A O 1
ATOM 2361 N N . ARG A 1 300 ? 60.333 6.497 -22.291 1.00 38.50 300 ARG A N 1
ATOM 2362 C CA . ARG A 1 300 ? 61.600 5.748 -22.127 1.00 38.50 300 ARG A CA 1
ATOM 2363 C C . ARG A 1 300 ? 62.794 6.574 -21.636 1.00 38.50 300 ARG A C 1
ATOM 2365 O O . ARG A 1 300 ? 63.848 5.988 -21.433 1.00 38.50 300 ARG A O 1
ATOM 2372 N N . LYS A 1 301 ? 62.667 7.894 -21.444 1.00 42.53 301 LYS A N 1
ATOM 2373 C CA . LYS A 1 301 ? 63.812 8.751 -21.064 1.00 42.53 301 LYS A CA 1
ATOM 2374 C C . LYS A 1 301 ? 63.858 9.218 -19.604 1.00 42.53 301 LYS A C 1
ATOM 2376 O O . LYS A 1 301 ? 64.844 9.834 -19.232 1.00 42.53 301 LYS A O 1
ATOM 2381 N N . TYR A 1 302 ? 62.859 8.912 -18.776 1.00 42.97 302 TYR A N 1
ATOM 2382 C CA . TYR A 1 302 ? 62.772 9.443 -17.402 1.00 42.97 302 TYR A CA 1
ATOM 2383 C C . TYR A 1 302 ? 62.721 8.361 -16.312 1.00 42.97 302 TYR A C 1
ATOM 2385 O O . TYR A 1 302 ? 62.098 8.557 -15.278 1.00 42.97 302 TYR A O 1
ATOM 2393 N N . LEU A 1 303 ? 63.337 7.201 -16.546 1.00 43.22 303 LEU A N 1
ATOM 2394 C CA . LEU A 1 303 ? 63.338 6.080 -15.591 1.00 43.22 303 LEU A CA 1
ATOM 2395 C C . LEU A 1 303 ? 64.748 5.546 -15.284 1.00 43.22 303 LEU A C 1
ATOM 2397 O O . LEU A 1 303 ? 64.889 4.406 -14.857 1.00 43.22 303 LEU A O 1
ATOM 2401 N N . THR A 1 304 ? 65.785 6.359 -15.508 1.00 41.09 304 THR A N 1
ATOM 2402 C CA . THR A 1 304 ? 67.181 6.012 -15.175 1.00 41.09 304 THR A CA 1
ATOM 2403 C C . THR A 1 304 ? 67.871 6.966 -14.205 1.00 41.09 304 THR A C 1
ATOM 2405 O O . THR A 1 304 ? 69.006 6.690 -13.857 1.00 41.09 304 THR A O 1
ATOM 2408 N N . ASP A 1 305 ? 67.205 8.008 -13.709 1.00 42.97 305 ASP A N 1
ATOM 2409 C CA . ASP A 1 305 ? 67.741 8.854 -12.636 1.00 42.97 305 ASP A CA 1
ATOM 2410 C C . ASP A 1 305 ? 66.637 9.124 -11.607 1.00 42.97 305 ASP A C 1
ATOM 2412 O O . ASP A 1 305 ? 65.862 10.068 -11.775 1.00 42.97 305 ASP A O 1
ATOM 2416 N N . LEU A 1 306 ? 66.523 8.224 -10.621 1.00 37.94 306 LEU A N 1
ATOM 2417 C CA . LEU A 1 306 ? 66.032 8.397 -9.237 1.00 37.94 306 LEU A CA 1
ATOM 2418 C C . LEU A 1 306 ? 65.847 7.027 -8.570 1.00 37.94 306 LEU A C 1
ATOM 2420 O O . LEU A 1 306 ? 65.065 6.208 -9.104 1.00 37.94 306 LEU A O 1
#

Secondary structure (DSSP, 8-state):
--------------HHHHHHHHHHHHHHHHHHHHHHHHHHHHHHHHHHHHHHHHHHHHHHHHHHHHHHHHHHHHHHHHHHHHHHHHHHHHHHHHHHHHHHHHHHHHHHHHHHHHHHHHHHHHHHHHHSS---------SS----SEEEEEEEE-HHHHHHHSPTT--EEPPPEEETTTTEEEEEEEEETT--TTPPTTEEEEEEE--TTEEEEEEEEETTEEPPPEEEEE-SSS-EEEEEE-GGGG--TTSEEEEEEEEEEEEETT-TTS-SSS----SS-----TT---S-GGG-TTTTSSSS--